Protein AF-A0A5C8ETB4-F1 (afdb_monomer_lite)

pLDDT: mean 86.57, std 11.78, range [39.56, 97.94]

Secondary structure (DSSP, 8-state):
----HHHHHHHHHHTT-HHHHHHHHHHTHHHHHH-HHHHHHHHHHHHHTT-HHHHHHHHHHHHHH-TT-HHHHHHHHHHHHHTT-HHHHHHHHHHHHHH-TT-HHHHHHHHHHHHS-TT--GGGS-HHHHHH------HHHHHHHHHHHHHHHHHHHHHHHHHHHHHHHHHHHHHHHHHHHHHHT--TTTT-GGGPPPGGG--SS--HHHHHHHHHHHHHHTTSS-HHHHHH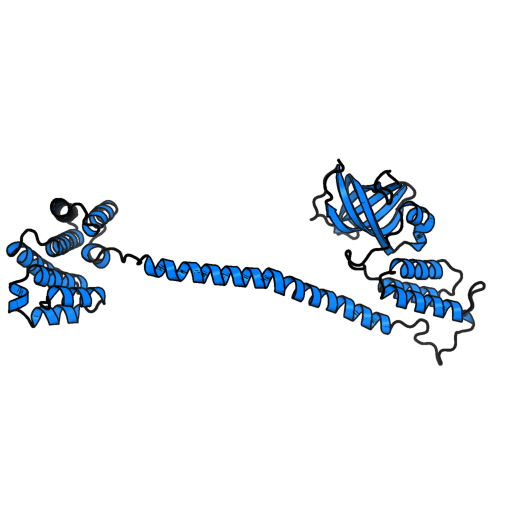HHHHHHHSS--HHHHHHHHHHHHT-PPPPTTT---PPPHHHHHHTHHHHTT-EEEEEEEEEEEEEEEETTEEEEEEEEEEE-TTSSSEEEEEEEEEETTS---TT-EEEEEEEEEEEETTTTEEEEEEEEEEEPPPP-

Organism: Brachyspira pilosicoli (NCBI:txid52584)

Structure (mmCIF, N/CA/C/O backbone):
data_AF-A0A5C8ETB4-F1
#
_entry.id   AF-A0A5C8ETB4-F1
#
loop_
_atom_site.group_PDB
_atom_site.id
_atom_site.type_symbol
_atom_site.label_atom_id
_atom_site.label_alt_id
_atom_site.label_comp_id
_atom_site.label_asym_id
_atom_site.label_entity_id
_atom_site.label_seq_id
_atom_site.pdbx_PDB_ins_code
_atom_site.Cartn_x
_atom_site.Cartn_y
_atom_site.Cartn_z
_atom_site.occupancy
_atom_site.B_iso_or_equiv
_atom_site.auth_seq_id
_atom_site.auth_comp_id
_atom_site.auth_asym_id
_atom_site.auth_atom_id
_atom_site.pdbx_PDB_model_num
ATOM 1 N N . MET A 1 1 ? 41.252 -14.651 -44.957 1.00 39.56 1 MET A N 1
ATOM 2 C CA . MET A 1 1 ? 40.776 -13.254 -44.842 1.00 39.56 1 MET A CA 1
ATOM 3 C C . MET A 1 1 ? 41.992 -12.352 -44.922 1.00 39.56 1 MET A C 1
ATOM 5 O O . MET A 1 1 ? 42.859 -12.496 -44.076 1.00 39.56 1 MET A O 1
ATOM 9 N N . LYS A 1 2 ? 42.127 -11.506 -45.953 1.00 43.16 2 LYS A N 1
ATOM 10 C CA . LYS A 1 2 ? 43.217 -10.517 -45.982 1.00 43.16 2 LYS A CA 1
ATOM 11 C C . LYS A 1 2 ? 43.007 -9.567 -44.803 1.00 43.16 2 LYS A C 1
ATOM 13 O O . LYS A 1 2 ? 41.951 -8.942 -44.731 1.00 43.16 2 LYS A O 1
ATOM 18 N N . ASP A 1 3 ? 43.975 -9.497 -43.894 1.00 55.47 3 ASP A N 1
ATOM 19 C CA . ASP A 1 3 ? 44.038 -8.478 -42.849 1.00 55.47 3 ASP A CA 1
ATOM 20 C C . ASP A 1 3 ? 44.009 -7.098 -43.512 1.00 55.47 3 ASP A C 1
ATOM 22 O O . ASP A 1 3 ? 45.020 -6.597 -44.004 1.00 55.47 3 ASP A O 1
ATOM 26 N N . ASN A 1 4 ? 42.820 -6.499 -43.602 1.00 82.38 4 ASN A N 1
ATOM 27 C CA . ASN A 1 4 ? 42.687 -5.162 -44.146 1.00 82.38 4 ASN A CA 1
ATOM 28 C C . ASN A 1 4 ? 43.100 -4.170 -43.054 1.00 82.38 4 ASN A C 1
ATOM 30 O O . ASN A 1 4 ? 42.401 -3.990 -42.052 1.00 82.38 4 ASN A O 1
ATOM 34 N N . ILE A 1 5 ? 44.239 -3.515 -43.266 1.00 92.31 5 ILE A N 1
ATOM 35 C CA . ILE A 1 5 ? 44.785 -2.505 -42.364 1.00 92.31 5 ILE A CA 1
ATOM 36 C C . ILE A 1 5 ? 43.776 -1.394 -42.031 1.00 92.31 5 ILE A C 1
ATOM 38 O O . ILE A 1 5 ? 43.757 -0.912 -40.896 1.00 92.31 5 ILE A O 1
ATOM 42 N N . ALA A 1 6 ? 42.876 -1.053 -42.961 1.00 92.12 6 ALA A N 1
ATOM 43 C CA . ALA A 1 6 ? 41.795 -0.102 -42.727 1.00 92.12 6 ALA A CA 1
ATOM 44 C C . ALA A 1 6 ? 40.821 -0.592 -41.640 1.00 92.12 6 ALA A C 1
ATOM 46 O O . ALA A 1 6 ? 40.456 0.171 -40.748 1.00 92.12 6 ALA A O 1
ATOM 47 N N . SER A 1 7 ? 40.451 -1.876 -41.645 1.00 92.19 7 SER A N 1
ATOM 48 C CA . SER A 1 7 ? 39.555 -2.467 -40.636 1.00 92.19 7 SER A CA 1
ATOM 49 C C . SER A 1 7 ? 40.192 -2.467 -39.241 1.00 92.19 7 SER A C 1
ATOM 51 O O . SER A 1 7 ? 39.571 -2.065 -38.250 1.00 92.19 7 SER A O 1
ATOM 53 N N . ASN A 1 8 ? 41.477 -2.826 -39.163 1.00 93.56 8 ASN A N 1
ATOM 54 C CA . ASN A 1 8 ? 42.232 -2.813 -37.909 1.00 93.56 8 ASN A CA 1
ATOM 55 C C . ASN A 1 8 ? 42.374 -1.390 -37.347 1.00 93.56 8 ASN A C 1
ATOM 57 O O . ASN A 1 8 ? 42.134 -1.160 -36.156 1.00 93.56 8 ASN A O 1
ATOM 61 N N . ALA A 1 9 ? 42.671 -0.413 -38.207 1.00 95.19 9 ALA A N 1
ATOM 62 C CA . ALA A 1 9 ? 42.698 0.994 -37.826 1.00 95.19 9 ALA A CA 1
ATOM 63 C C . ALA A 1 9 ? 41.316 1.501 -37.380 1.00 95.19 9 ALA A C 1
ATOM 65 O O . ALA A 1 9 ? 41.212 2.154 -36.338 1.00 95.19 9 ALA A O 1
ATOM 66 N N . TYR A 1 10 ? 40.241 1.143 -38.089 1.00 94.25 10 TYR A N 1
ATOM 67 C CA . TYR A 1 10 ? 38.871 1.503 -37.719 1.00 94.25 10 TYR A CA 1
ATOM 68 C C . TYR A 1 10 ? 38.494 0.971 -36.327 1.00 94.25 10 TYR A C 1
ATOM 70 O O . TYR A 1 10 ? 37.953 1.706 -35.498 1.00 94.25 10 TYR A O 1
ATOM 78 N N . SER A 1 11 ? 38.851 -0.279 -36.013 1.00 93.19 11 SER A N 1
ATOM 79 C CA . SER A 1 11 ? 38.650 -0.876 -34.685 1.00 93.19 11 SER A CA 1
ATOM 80 C C . SER A 1 11 ? 39.393 -0.110 -33.580 1.00 93.19 11 SER A C 1
ATOM 82 O O . SER A 1 11 ? 38.825 0.176 -32.518 1.00 93.19 11 SER A O 1
ATOM 84 N N . LEU A 1 12 ? 40.643 0.298 -33.831 1.00 95.81 12 LEU A N 1
ATOM 85 C CA . LEU A 1 12 ? 41.418 1.129 -32.903 1.00 95.81 12 LEU A CA 1
ATOM 86 C C . LEU A 1 12 ? 40.775 2.509 -32.696 1.00 95.81 12 LEU A C 1
ATOM 88 O O . LEU A 1 12 ? 40.647 2.950 -31.550 1.00 95.81 12 LEU A O 1
ATOM 92 N N . ILE A 1 13 ? 40.300 3.152 -33.765 1.00 95.94 13 ILE A N 1
ATOM 93 C CA . ILE A 1 13 ? 39.588 4.438 -33.715 1.00 95.94 13 ILE A CA 1
ATOM 94 C C . ILE A 1 13 ? 38.299 4.312 -32.891 1.00 95.94 13 ILE A C 1
ATOM 96 O O . ILE A 1 13 ? 38.062 5.105 -31.979 1.00 95.94 13 ILE A O 1
ATOM 100 N N . ARG A 1 14 ? 37.499 3.260 -33.112 1.00 92.12 14 ARG A N 1
ATOM 101 C CA . ARG A 1 14 ? 36.274 2.977 -32.337 1.00 92.12 14 ARG A CA 1
ATOM 102 C C . ARG A 1 14 ? 36.547 2.770 -30.843 1.00 92.12 14 ARG A C 1
ATOM 104 O O . ARG A 1 14 ? 35.692 3.090 -30.016 1.00 92.12 14 ARG A O 1
ATOM 111 N N . ARG A 1 15 ? 37.739 2.277 -30.493 1.00 93.56 15 ARG A N 1
ATOM 112 C CA . ARG A 1 15 ? 38.235 2.107 -29.113 1.00 93.56 15 ARG A CA 1
ATOM 113 C C . ARG A 1 15 ? 38.937 3.354 -28.555 1.00 93.56 15 ARG A C 1
ATOM 115 O O . ARG A 1 15 ? 39.537 3.269 -27.488 1.00 93.56 15 ARG A O 1
ATOM 122 N N . LYS A 1 16 ? 38.870 4.495 -29.253 1.00 94.81 16 LYS A N 1
ATOM 123 C CA . LYS A 1 16 ? 39.535 5.766 -28.912 1.00 94.81 16 LYS A CA 1
ATOM 124 C C . LYS A 1 16 ? 41.073 5.705 -28.888 1.00 94.81 16 LYS A C 1
ATOM 126 O O . LYS A 1 16 ? 41.721 6.561 -28.295 1.00 94.81 16 LYS A O 1
ATOM 131 N N . LYS A 1 17 ? 41.686 4.707 -29.533 1.00 96.88 17 LYS A N 1
ATOM 132 C CA . LYS A 1 17 ? 43.147 4.526 -29.608 1.00 96.88 17 LYS A CA 1
ATOM 133 C C . LYS A 1 17 ? 43.713 5.196 -30.871 1.00 96.88 17 LYS A C 1
ATOM 135 O O . LYS A 1 17 ? 44.330 4.531 -31.698 1.00 96.88 17 LYS A O 1
ATOM 140 N N . TYR A 1 18 ? 43.492 6.504 -31.032 1.00 97.00 18 TYR A N 1
ATOM 141 C CA . TYR A 1 18 ? 43.765 7.231 -32.286 1.00 97.00 18 TYR A CA 1
ATOM 142 C C . TYR A 1 18 ? 45.248 7.261 -32.673 1.00 97.00 18 TYR A C 1
ATOM 144 O O . TYR A 1 18 ? 45.578 6.981 -33.821 1.00 97.00 18 TYR A O 1
ATOM 152 N N . LYS A 1 19 ? 46.148 7.516 -31.711 1.00 97.56 19 LYS A N 1
ATOM 153 C CA . LYS A 1 19 ? 47.602 7.510 -31.953 1.00 97.56 19 LYS A CA 1
ATOM 154 C C . LYS A 1 19 ? 48.079 6.143 -32.453 1.00 97.56 19 LYS A C 1
ATOM 156 O O . LYS A 1 19 ? 48.701 6.063 -33.498 1.00 97.56 19 LYS A O 1
ATOM 161 N N . LYS A 1 20 ? 47.643 5.061 -31.797 1.00 97.12 20 LYS A N 1
ATOM 162 C CA . LYS A 1 20 ? 47.947 3.686 -32.230 1.00 97.12 20 LYS A CA 1
ATOM 163 C C . LYS A 1 20 ? 47.397 3.373 -33.626 1.00 97.12 20 LYS A C 1
ATOM 165 O O . LYS A 1 20 ? 48.046 2.654 -34.372 1.00 97.12 20 LYS A O 1
ATOM 170 N N . ALA A 1 21 ? 46.220 3.897 -33.981 1.00 96.88 21 ALA A N 1
ATOM 171 C CA . ALA A 1 21 ? 45.670 3.747 -35.329 1.00 96.88 21 ALA A CA 1
ATOM 172 C C . ALA A 1 21 ? 46.522 4.485 -36.378 1.00 96.88 21 ALA A C 1
ATOM 174 O O . ALA A 1 21 ? 46.821 3.912 -37.422 1.00 96.88 21 ALA A O 1
ATOM 175 N N . LYS A 1 22 ? 46.954 5.720 -36.081 1.00 97.44 22 LYS A N 1
ATOM 176 C CA . LYS A 1 22 ? 47.866 6.506 -36.930 1.00 97.44 22 LYS A CA 1
ATOM 177 C C . LYS A 1 22 ? 49.208 5.792 -37.109 1.00 97.44 22 LYS A C 1
ATOM 179 O O . LYS A 1 22 ? 49.640 5.609 -38.242 1.00 97.44 22 LYS A O 1
ATOM 184 N N . ASP A 1 23 ? 49.812 5.323 -36.019 1.00 97.00 23 ASP A N 1
ATOM 185 C CA . ASP A 1 23 ? 51.096 4.613 -36.041 1.00 97.00 23 ASP A CA 1
ATOM 186 C C . ASP A 1 23 ? 51.007 3.309 -36.852 1.00 97.00 23 ASP A C 1
ATOM 188 O O . ASP A 1 23 ? 51.883 3.036 -37.670 1.00 97.00 23 ASP A O 1
ATOM 192 N N . LEU A 1 24 ? 49.918 2.541 -36.692 1.00 95.81 24 LEU A N 1
ATOM 193 C CA . LEU A 1 24 ? 49.655 1.323 -37.470 1.00 95.81 24 LEU A CA 1
ATOM 194 C C . LEU A 1 24 ? 49.579 1.604 -38.978 1.00 95.81 24 LEU A C 1
ATOM 196 O O . LEU A 1 24 ? 50.122 0.844 -39.776 1.00 95.81 24 LEU A O 1
ATOM 200 N N . LEU A 1 25 ? 48.887 2.675 -39.374 1.00 95.69 25 LEU A N 1
ATOM 201 C CA . LEU A 1 25 ? 48.723 3.039 -40.783 1.00 95.69 25 LEU A CA 1
ATOM 202 C C . LEU A 1 25 ? 50.038 3.547 -41.388 1.00 95.69 25 LEU A C 1
ATOM 204 O O . LEU A 1 25 ? 50.391 3.171 -42.504 1.00 95.69 25 LEU A O 1
ATOM 208 N N . LEU A 1 26 ? 50.790 4.366 -40.646 1.00 95.06 26 LEU A N 1
ATOM 209 C CA . LEU A 1 26 ? 52.053 4.943 -41.114 1.00 95.06 26 LEU A CA 1
ATOM 210 C C . LEU A 1 26 ? 53.207 3.934 -41.162 1.00 95.06 26 LEU A C 1
ATOM 212 O O . LEU A 1 26 ? 54.097 4.099 -41.998 1.00 95.06 26 LEU A O 1
ATOM 216 N N . SER A 1 27 ? 53.198 2.891 -40.324 1.00 93.75 27 SER A N 1
ATOM 217 C CA . SER A 1 27 ? 54.194 1.810 -40.378 1.00 93.75 27 SER A CA 1
ATOM 218 C C . SER A 1 27 ? 54.034 0.904 -41.604 1.00 93.75 27 SER A C 1
ATOM 220 O O . SER A 1 27 ? 54.983 0.236 -42.003 1.00 93.75 27 SER A O 1
ATOM 222 N N . ASN A 1 28 ? 52.875 0.942 -42.266 1.00 91.38 28 ASN A N 1
ATOM 223 C CA . ASN A 1 28 ? 52.544 0.119 -43.430 1.00 91.38 28 ASN A CA 1
ATOM 224 C C . ASN A 1 28 ? 52.274 0.979 -44.680 1.00 91.38 28 ASN A C 1
ATOM 226 O O . ASN A 1 28 ? 51.221 0.879 -45.314 1.00 91.38 28 ASN A O 1
ATOM 230 N N . ARG A 1 29 ? 53.228 1.846 -45.053 1.00 89.62 29 ARG A N 1
ATOM 231 C CA . ARG A 1 29 ? 53.053 2.849 -46.129 1.00 89.62 29 ARG A CA 1
ATOM 232 C C . ARG A 1 29 ? 52.626 2.271 -47.482 1.00 89.62 29 ARG A C 1
ATOM 234 O O . ARG A 1 29 ? 51.868 2.914 -48.203 1.00 89.62 29 ARG A O 1
ATOM 241 N N . THR A 1 30 ? 53.116 1.087 -47.842 1.00 88.06 30 THR A N 1
ATOM 242 C CA . THR A 1 30 ? 52.788 0.427 -49.116 1.00 88.06 30 THR A CA 1
ATOM 243 C C . THR A 1 30 ? 51.319 0.018 -49.178 1.00 88.06 30 THR A C 1
ATOM 245 O O . THR A 1 30 ? 50.658 0.287 -50.177 1.00 88.06 30 THR A O 1
ATOM 248 N N . ALA A 1 31 ? 50.796 -0.576 -48.101 1.00 86.75 31 ALA A N 1
ATOM 249 C CA . ALA A 1 31 ? 49.387 -0.942 -47.979 1.00 86.75 31 ALA A CA 1
ATOM 250 C C . ALA A 1 31 ? 48.494 0.300 -47.853 1.00 86.75 31 ALA A C 1
ATOM 252 O O . ALA A 1 31 ? 47.466 0.380 -48.516 1.00 86.75 31 ALA A O 1
ATOM 253 N N . LEU A 1 32 ? 48.927 1.296 -47.070 1.00 89.94 32 LEU A N 1
ATOM 254 C CA . LEU A 1 32 ? 48.230 2.572 -46.910 1.00 89.94 32 LEU A CA 1
ATOM 255 C C . LEU A 1 32 ? 48.010 3.278 -48.254 1.00 89.94 32 LEU A C 1
ATOM 257 O O . LEU A 1 32 ? 46.899 3.693 -48.550 1.00 89.94 32 LEU A O 1
ATOM 261 N N . ASN A 1 33 ? 49.053 3.413 -49.076 1.00 89.12 33 ASN A N 1
ATOM 262 C CA . ASN A 1 33 ? 48.969 4.166 -50.331 1.00 89.12 33 ASN A CA 1
ATOM 263 C C . ASN A 1 33 ? 48.164 3.462 -51.434 1.00 89.12 33 ASN A C 1
ATOM 265 O O . ASN A 1 33 ? 47.855 4.105 -52.427 1.00 89.12 33 ASN A O 1
ATOM 269 N N . ARG A 1 34 ? 47.856 2.168 -51.284 1.00 88.25 34 ARG A N 1
ATOM 270 C CA . ARG A 1 34 ? 47.075 1.383 -52.255 1.00 88.25 34 ARG A CA 1
ATOM 271 C C . ARG A 1 34 ? 45.608 1.212 -51.859 1.00 88.25 34 ARG A C 1
ATOM 273 O O . ARG A 1 34 ? 44.845 0.659 -52.642 1.00 88.25 34 ARG A O 1
ATOM 280 N N . ASP A 1 35 ? 45.225 1.638 -50.655 1.00 92.88 35 ASP A N 1
ATOM 281 C CA . ASP A 1 35 ? 43.866 1.491 -50.137 1.00 92.88 35 ASP A CA 1
ATOM 282 C C . ASP A 1 35 ? 43.271 2.864 -49.755 1.00 92.88 35 ASP A C 1
ATOM 284 O O . ASP A 1 35 ? 43.623 3.436 -48.713 1.00 92.88 35 ASP A O 1
ATOM 288 N N . PRO A 1 36 ? 42.324 3.388 -50.554 1.00 95.00 36 PRO A N 1
ATOM 289 C CA . PRO A 1 36 ? 41.605 4.624 -50.252 1.00 95.00 36 PRO A CA 1
ATOM 290 C C . PRO A 1 36 ? 40.906 4.610 -48.887 1.00 95.00 36 PRO A C 1
ATOM 292 O O . PRO A 1 36 ? 40.819 5.648 -48.228 1.00 95.00 36 PRO A O 1
ATOM 295 N N . ASN A 1 37 ? 40.436 3.448 -48.413 1.00 95.00 37 ASN A N 1
ATOM 296 C CA . ASN A 1 37 ? 39.830 3.332 -47.088 1.00 95.00 37 ASN A CA 1
ATOM 297 C C . ASN A 1 37 ? 40.879 3.415 -45.978 1.00 95.00 37 ASN A C 1
ATOM 299 O O . ASN A 1 37 ? 40.611 4.027 -44.946 1.00 95.00 37 ASN A O 1
ATOM 303 N N . ALA A 1 38 ? 42.081 2.869 -46.175 1.00 95.81 38 ALA A N 1
ATOM 304 C CA . ALA A 1 38 ? 43.177 3.029 -45.220 1.00 95.81 38 ALA A CA 1
ATOM 305 C C . ALA A 1 38 ? 43.598 4.503 -45.098 1.00 95.81 38 ALA A C 1
ATOM 307 O O . ALA A 1 38 ? 43.787 5.001 -43.984 1.00 95.81 38 ALA A O 1
ATOM 308 N N . LEU A 1 39 ? 43.659 5.229 -46.222 1.00 97.31 39 LEU A N 1
ATOM 309 C CA . LEU A 1 39 ? 43.866 6.681 -46.227 1.00 97.31 39 LEU A CA 1
ATOM 310 C C . LEU A 1 39 ? 42.721 7.407 -45.501 1.00 97.31 39 LEU A C 1
ATOM 312 O O . LEU A 1 39 ? 42.977 8.256 -44.649 1.00 97.31 39 LEU A O 1
ATOM 316 N N . ALA A 1 40 ? 41.462 7.033 -45.736 1.00 97.19 40 ALA A N 1
ATOM 317 C CA . ALA A 1 40 ? 40.329 7.611 -45.011 1.00 97.19 40 ALA A CA 1
ATOM 318 C C . ALA A 1 40 ? 40.400 7.360 -43.489 1.00 97.19 40 ALA A C 1
ATOM 320 O O . ALA A 1 40 ? 40.117 8.261 -42.699 1.00 97.19 40 ALA A O 1
ATOM 321 N N . MET A 1 41 ? 40.848 6.177 -43.052 1.00 97.38 41 MET A N 1
ATOM 322 C CA . MET A 1 41 ? 41.070 5.890 -41.629 1.00 97.38 41 MET A CA 1
ATOM 323 C C . MET A 1 41 ? 42.204 6.727 -41.031 1.00 97.38 41 MET A C 1
ATOM 325 O O . MET A 1 41 ? 42.112 7.143 -39.874 1.00 97.38 41 MET A O 1
ATOM 329 N N . LEU A 1 42 ? 43.248 7.029 -41.809 1.00 97.88 42 LEU A N 1
ATOM 330 C CA . LEU A 1 42 ? 44.299 7.955 -41.385 1.00 97.88 42 LEU A CA 1
ATOM 331 C C . LEU A 1 42 ? 43.737 9.376 -41.228 1.00 97.88 42 LEU A C 1
ATOM 333 O O . LEU A 1 42 ? 44.025 10.035 -40.228 1.00 97.88 42 LEU A O 1
ATOM 337 N N . ALA A 1 43 ? 42.872 9.817 -42.148 1.00 97.94 43 ALA A N 1
ATOM 338 C CA . ALA A 1 43 ? 42.166 11.090 -42.021 1.00 97.94 43 ALA A CA 1
ATOM 339 C C . ALA A 1 43 ? 41.275 11.127 -40.766 1.00 97.94 43 ALA A C 1
ATOM 341 O O . ALA A 1 43 ? 41.315 12.103 -40.020 1.00 97.94 43 ALA A O 1
ATOM 342 N N . PHE A 1 44 ? 40.542 10.050 -40.457 1.00 97.94 44 PHE A N 1
ATOM 343 C CA . PHE A 1 44 ? 39.760 9.946 -39.217 1.00 97.94 44 PHE A CA 1
ATOM 344 C C . PHE A 1 44 ? 40.645 10.042 -37.969 1.00 97.94 44 PHE A C 1
ATOM 346 O O . PHE A 1 44 ? 40.313 10.773 -37.035 1.00 97.94 44 PHE A O 1
ATOM 353 N N . ALA A 1 45 ? 41.777 9.332 -37.936 1.00 97.81 45 ALA A N 1
ATOM 354 C CA . ALA A 1 45 ? 42.714 9.405 -36.818 1.00 97.81 45 ALA A CA 1
ATOM 355 C C . ALA A 1 45 ? 43.260 10.831 -36.631 1.00 97.81 45 ALA A C 1
ATOM 357 O O . ALA A 1 45 ? 43.284 11.321 -35.503 1.00 97.81 45 ALA A O 1
ATOM 358 N N . ASN A 1 46 ? 43.624 11.514 -37.721 1.00 97.94 46 ASN A N 1
ATOM 359 C CA . ASN A 1 46 ? 44.074 12.907 -37.698 1.00 97.94 46 ASN A CA 1
ATOM 360 C C . ASN A 1 46 ? 42.970 13.865 -37.213 1.00 97.94 46 ASN A C 1
ATOM 362 O O . ASN A 1 46 ? 43.240 14.690 -36.345 1.00 97.94 46 ASN A O 1
ATOM 366 N N . ILE A 1 47 ? 41.718 13.692 -37.657 1.00 97.19 47 ILE A N 1
ATOM 367 C CA . ILE A 1 47 ? 40.552 14.447 -37.155 1.00 97.19 47 ILE A CA 1
ATOM 368 C C . ILE A 1 47 ? 40.416 14.308 -35.632 1.00 97.19 47 ILE A C 1
ATOM 370 O O . ILE A 1 47 ? 40.276 15.307 -34.928 1.00 97.19 47 ILE A O 1
ATOM 374 N N . PHE A 1 48 ? 40.484 13.086 -35.094 1.00 96.19 48 PHE A N 1
ATOM 375 C CA . PHE A 1 48 ? 40.386 12.868 -33.645 1.00 96.19 48 PHE A CA 1
ATOM 376 C C . PHE A 1 48 ? 41.601 13.381 -32.863 1.00 96.19 48 PHE A C 1
ATOM 378 O O . PHE A 1 48 ? 41.472 13.701 -31.682 1.00 96.19 48 PHE A O 1
ATOM 385 N N . LEU A 1 49 ? 42.763 13.466 -33.512 1.00 96.38 49 LEU A N 1
ATOM 386 C CA . LEU A 1 49 ? 43.978 14.085 -32.980 1.00 96.38 49 LEU A CA 1
ATOM 387 C C . LEU A 1 49 ? 44.021 15.608 -33.199 1.00 96.38 49 LEU A C 1
ATOM 389 O O . LEU A 1 49 ? 44.989 16.235 -32.782 1.00 96.38 49 LEU A O 1
ATOM 393 N N . LYS A 1 50 ? 42.973 16.197 -33.797 1.00 94.88 50 LYS A N 1
ATOM 394 C CA . LYS A 1 50 ? 42.849 17.626 -34.136 1.00 94.88 50 LYS A CA 1
ATOM 395 C C . LYS A 1 50 ? 43.887 18.143 -35.143 1.00 94.88 50 LYS A C 1
ATOM 397 O O . LYS A 1 50 ? 44.118 19.343 -35.239 1.00 94.88 50 LYS A O 1
ATOM 402 N N . ASP A 1 51 ? 44.477 17.247 -35.925 1.00 96.06 51 ASP A N 1
ATOM 403 C CA . ASP A 1 51 ? 45.401 17.562 -37.015 1.00 96.06 51 ASP A CA 1
ATOM 404 C C . ASP A 1 51 ? 44.611 17.709 -38.328 1.00 96.06 51 ASP A C 1
ATOM 406 O O . ASP A 1 51 ? 44.591 16.821 -39.184 1.0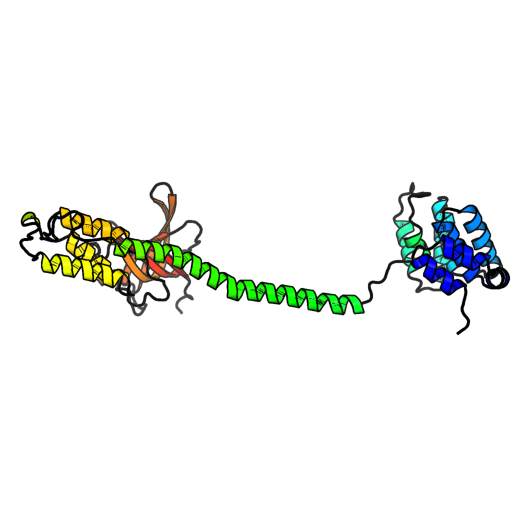0 96.06 51 ASP A O 1
ATOM 410 N N . PHE A 1 52 ? 43.847 18.802 -38.443 1.00 94.75 52 PHE A N 1
ATOM 411 C CA . PHE A 1 52 ? 42.909 19.001 -39.557 1.00 94.75 52 PHE A CA 1
ATOM 412 C C . PHE A 1 52 ? 43.604 19.231 -40.898 1.00 94.75 52 PHE A C 1
ATOM 414 O O . PHE A 1 52 ? 43.080 18.798 -41.921 1.00 94.75 52 PHE A O 1
ATOM 421 N N . TYR A 1 53 ? 44.797 19.830 -40.887 1.00 95.56 53 TYR A N 1
ATOM 422 C CA . TYR A 1 53 ? 45.609 20.012 -42.088 1.00 95.56 53 TYR A CA 1
ATOM 423 C C . TYR A 1 53 ? 46.014 18.653 -42.675 1.00 95.56 53 TYR A C 1
ATOM 425 O O . TYR A 1 53 ? 45.692 18.348 -43.825 1.00 95.56 53 TYR A O 1
ATOM 433 N N . ALA A 1 54 ? 46.608 17.771 -41.859 1.00 96.75 54 ALA A N 1
ATOM 434 C CA . ALA A 1 54 ? 46.966 16.435 -42.324 1.00 96.75 54 ALA A CA 1
ATOM 435 C C . ALA A 1 54 ? 45.728 15.590 -42.666 1.00 96.75 54 ALA A C 1
ATOM 437 O O . ALA A 1 54 ? 45.775 14.746 -43.560 1.00 96.75 54 ALA A O 1
ATOM 438 N N . ALA A 1 55 ? 44.605 15.779 -41.966 1.00 97.56 55 ALA A N 1
ATOM 439 C CA . ALA A 1 55 ? 43.356 15.107 -42.315 1.00 97.56 55 ALA A CA 1
ATOM 440 C C . ALA A 1 55 ? 42.824 15.535 -43.693 1.00 97.56 55 ALA A C 1
ATOM 442 O O . ALA A 1 55 ? 42.333 14.696 -44.453 1.00 97.56 55 ALA A O 1
ATOM 443 N N . GLU A 1 56 ? 42.931 16.818 -44.033 1.00 97.12 56 GLU A N 1
ATOM 444 C CA . GLU A 1 56 ? 42.502 17.348 -45.323 1.00 97.12 56 GLU A CA 1
ATOM 445 C C . GLU A 1 56 ? 43.379 16.830 -46.465 1.00 97.12 56 GLU A C 1
ATOM 447 O O . GLU A 1 56 ? 42.854 16.315 -47.453 1.00 97.12 56 GLU A O 1
ATOM 452 N N . GLU A 1 57 ? 44.704 16.871 -46.320 1.00 97.38 57 GLU A N 1
ATOM 453 C CA . GLU A 1 57 ? 45.616 16.342 -47.341 1.00 97.38 57 GLU A CA 1
ATOM 454 C C . GLU A 1 57 ? 45.377 14.852 -47.608 1.00 97.38 57 GLU A C 1
ATOM 456 O O . GLU A 1 57 ? 45.277 14.416 -48.760 1.00 97.38 57 GLU A O 1
ATOM 461 N N . VAL A 1 58 ? 45.242 14.062 -46.540 1.00 97.19 58 VAL A N 1
ATOM 462 C CA . VAL A 1 58 ? 45.055 12.614 -46.643 1.00 97.19 58 VAL A CA 1
ATOM 463 C C . VAL A 1 58 ? 43.675 12.263 -47.205 1.00 97.19 58 VAL A C 1
ATOM 465 O O . VAL A 1 58 ? 43.578 11.363 -48.038 1.00 97.19 58 VAL A O 1
ATOM 468 N N . SER A 1 59 ? 42.612 12.973 -46.814 1.00 97.00 59 SER A N 1
ATOM 469 C CA . SER A 1 59 ? 41.270 12.749 -47.378 1.00 97.00 59 SER A CA 1
ATOM 470 C C . SER A 1 59 ? 41.189 13.147 -48.854 1.00 97.00 59 SER A C 1
ATOM 472 O O . SER A 1 59 ? 40.621 12.403 -49.652 1.00 97.00 59 SER A O 1
ATOM 474 N N . ARG A 1 60 ? 41.835 14.250 -49.263 1.00 97.19 60 ARG A N 1
ATOM 475 C CA . ARG A 1 60 ? 41.985 14.615 -50.683 1.00 97.19 60 ARG A CA 1
ATOM 476 C C . ARG A 1 60 ? 42.762 13.555 -51.453 1.00 97.19 60 ARG A C 1
ATOM 478 O O . ARG A 1 60 ? 42.382 13.218 -52.569 1.00 97.19 60 ARG A O 1
ATOM 485 N N . LYS A 1 61 ? 43.834 13.010 -50.869 1.00 97.19 61 LYS A N 1
ATOM 486 C CA . LYS A 1 61 ? 44.579 11.901 -51.474 1.00 97.19 61 LYS A CA 1
ATOM 487 C C . LYS A 1 61 ? 43.688 10.672 -51.658 1.00 97.19 61 LYS A C 1
ATOM 489 O O . LYS A 1 61 ? 43.638 10.156 -52.764 1.00 97.19 61 LYS A O 1
ATOM 494 N N . ALA A 1 62 ? 42.943 10.266 -50.631 1.00 96.88 62 ALA A N 1
ATOM 495 C CA . ALA A 1 62 ? 42.011 9.143 -50.719 1.00 96.88 62 ALA A CA 1
ATOM 496 C C . ALA A 1 62 ? 40.985 9.323 -51.852 1.00 96.88 62 ALA A C 1
ATOM 498 O O . ALA A 1 62 ? 40.740 8.384 -52.596 1.00 96.88 62 ALA A O 1
ATOM 499 N N . LEU A 1 63 ? 40.448 10.537 -52.023 1.00 96.69 63 LEU A N 1
ATOM 500 C CA . LEU A 1 63 ? 39.486 10.857 -53.085 1.00 96.69 63 LEU A CA 1
ATOM 501 C C . LEU A 1 63 ? 40.102 10.957 -54.490 1.00 96.69 63 LEU A C 1
ATOM 503 O O . LEU A 1 63 ? 39.367 10.871 -55.470 1.00 96.69 63 LEU A O 1
ATOM 507 N N . ARG A 1 64 ? 41.422 11.164 -54.605 1.00 96.62 64 ARG A N 1
ATOM 508 C CA . ARG A 1 64 ? 42.134 11.065 -55.892 1.00 96.62 64 ARG A CA 1
ATOM 509 C C . ARG A 1 64 ? 42.317 9.614 -56.321 1.00 96.62 64 ARG A C 1
ATOM 511 O O . ARG A 1 64 ? 42.186 9.334 -57.503 1.00 96.62 64 ARG A O 1
ATOM 518 N N . GLU A 1 65 ? 42.608 8.730 -55.368 1.00 94.94 65 GLU A N 1
ATOM 519 C CA . GLU A 1 65 ? 42.726 7.289 -55.627 1.00 94.94 65 GLU A CA 1
ATOM 520 C C . GLU A 1 65 ? 41.356 6.656 -55.910 1.00 94.94 65 GLU A C 1
ATOM 522 O O . GLU A 1 65 ? 41.218 5.846 -56.820 1.00 94.94 65 GLU A O 1
ATOM 527 N N . ASP A 1 66 ? 40.330 7.048 -55.151 1.00 95.56 66 ASP A N 1
ATOM 528 C CA . ASP A 1 66 ? 38.950 6.627 -55.376 1.00 95.56 66 ASP A CA 1
ATOM 529 C C . ASP A 1 66 ? 37.973 7.759 -55.055 1.00 95.56 66 ASP A C 1
ATOM 531 O O . ASP A 1 66 ? 37.683 8.078 -53.895 1.00 95.56 66 ASP A O 1
ATOM 535 N N . SER A 1 67 ? 37.414 8.337 -56.118 1.00 94.75 67 SER A N 1
ATOM 536 C CA . SER A 1 67 ? 36.465 9.443 -56.020 1.00 94.75 67 SER A CA 1
ATOM 537 C C . SER A 1 67 ? 35.125 9.060 -55.386 1.00 94.75 67 SER A C 1
ATOM 539 O O . SER A 1 67 ? 34.358 9.967 -55.068 1.00 94.75 67 SER A O 1
ATOM 541 N N . PHE A 1 68 ? 34.851 7.764 -55.188 1.00 95.44 68 PHE A N 1
ATOM 542 C CA . PHE A 1 68 ? 33.636 7.213 -54.583 1.00 95.44 68 PHE A CA 1
ATOM 543 C C . PHE A 1 68 ? 33.859 6.684 -53.155 1.00 95.44 68 PHE A C 1
ATOM 545 O O . PHE A 1 68 ? 32.939 6.137 -52.544 1.00 95.44 68 PHE A O 1
ATOM 552 N N . CYS A 1 69 ? 35.050 6.880 -52.577 1.00 95.56 69 CYS A N 1
ATOM 553 C CA . CYS A 1 69 ? 35.358 6.431 -51.220 1.00 95.56 69 CYS A CA 1
ATOM 554 C C . CYS A 1 69 ? 34.508 7.174 -50.168 1.00 95.56 69 CYS A C 1
ATOM 556 O O . CYS A 1 69 ? 34.830 8.286 -49.734 1.00 95.56 69 CYS A O 1
ATOM 558 N N . VAL A 1 70 ? 33.439 6.519 -49.701 1.00 96.12 70 VAL A N 1
ATOM 559 C CA . VAL A 1 70 ? 32.463 7.068 -48.739 1.00 96.12 70 VAL A CA 1
ATOM 560 C C . VAL A 1 70 ? 33.130 7.576 -47.457 1.00 96.12 70 VAL A C 1
ATOM 562 O O . VAL A 1 70 ? 32.818 8.667 -46.983 1.00 96.12 70 VAL A O 1
ATOM 565 N N . ASN A 1 71 ? 34.089 6.832 -46.897 1.00 96.00 71 ASN A N 1
ATOM 566 C CA . ASN A 1 71 ? 34.780 7.244 -45.669 1.00 96.00 71 ASN A CA 1
ATOM 567 C C . ASN A 1 71 ? 35.619 8.517 -45.871 1.00 96.00 71 ASN A C 1
ATOM 569 O O . ASN A 1 71 ? 35.702 9.353 -44.970 1.00 96.00 71 ASN A O 1
ATOM 573 N N . ALA A 1 72 ? 36.215 8.697 -47.052 1.00 96.94 72 ALA A N 1
ATOM 574 C CA . ALA A 1 72 ? 36.959 9.909 -47.376 1.00 96.94 72 ALA A CA 1
ATOM 575 C C . ALA A 1 72 ? 36.022 11.111 -47.586 1.00 96.94 72 ALA A C 1
ATOM 577 O O . ALA A 1 72 ? 36.330 12.207 -47.116 1.00 96.94 72 ALA A O 1
ATOM 578 N N . MET A 1 73 ? 34.848 10.900 -48.197 1.00 97.94 73 MET A N 1
ATOM 579 C CA . MET A 1 73 ? 33.793 11.919 -48.285 1.00 97.94 73 MET A CA 1
ATOM 580 C C . MET A 1 73 ? 33.274 12.326 -46.901 1.00 97.94 73 MET A C 1
ATOM 582 O O . MET A 1 73 ? 33.118 13.514 -46.637 1.00 97.94 73 MET A O 1
ATOM 586 N N . LEU A 1 74 ? 33.080 11.373 -45.978 1.00 97.25 74 LEU A N 1
ATOM 587 C CA . LEU A 1 74 ? 32.699 11.670 -44.589 1.00 97.25 74 LEU A CA 1
ATOM 588 C C . LEU A 1 74 ? 33.759 12.527 -43.881 1.00 97.25 74 LEU A C 1
ATOM 590 O O . LEU A 1 74 ? 33.409 13.491 -43.198 1.00 97.25 74 LEU A O 1
ATOM 594 N N . ALA A 1 75 ? 35.048 12.213 -44.064 1.00 97.12 75 ALA A N 1
ATOM 595 C CA . ALA A 1 75 ? 36.144 13.021 -43.526 1.00 97.12 75 ALA A CA 1
ATOM 596 C C . ALA A 1 75 ? 36.121 14.445 -44.102 1.00 97.12 75 ALA A C 1
ATOM 598 O O . ALA A 1 75 ? 36.158 15.415 -43.345 1.00 97.12 75 ALA A O 1
ATOM 599 N N . LYS A 1 76 ? 36.004 14.578 -45.428 1.00 97.19 76 LYS A N 1
ATOM 600 C CA . LYS A 1 76 ? 35.961 15.870 -46.125 1.00 97.19 76 LYS A CA 1
ATOM 601 C C . LYS A 1 76 ? 34.739 16.706 -45.732 1.00 97.19 76 LYS A C 1
ATOM 603 O O . LYS A 1 76 ? 34.872 17.910 -45.504 1.00 97.19 76 LYS A O 1
ATOM 608 N N . GLY A 1 77 ? 33.572 16.076 -45.609 1.00 95.50 77 GLY A N 1
ATOM 609 C CA . GLY A 1 77 ? 32.338 16.714 -45.157 1.00 95.50 77 GLY A CA 1
ATOM 610 C C . GLY A 1 77 ? 32.474 17.256 -43.735 1.00 95.50 77 GLY A C 1
ATOM 611 O O . GLY A 1 77 ? 32.143 18.413 -43.479 1.00 95.50 77 GLY A O 1
ATOM 612 N N . TYR A 1 78 ? 33.055 16.471 -42.824 1.00 95.88 78 TYR A N 1
ATOM 613 C CA . TYR A 1 78 ? 33.325 16.928 -41.462 1.00 95.88 78 TYR A CA 1
ATOM 614 C C . TYR A 1 78 ? 34.361 18.063 -41.411 1.00 95.88 78 TYR A C 1
ATOM 616 O O . TYR A 1 78 ? 34.141 19.043 -40.706 1.00 95.88 78 TYR A O 1
ATOM 624 N N . ILE A 1 79 ? 35.464 17.978 -42.164 1.00 95.50 79 ILE A N 1
ATOM 625 C CA . ILE A 1 79 ? 36.483 19.045 -42.223 1.00 95.50 79 ILE A CA 1
ATOM 626 C C . ILE A 1 79 ? 35.873 20.346 -42.764 1.00 95.50 79 ILE A C 1
ATOM 628 O O . ILE A 1 79 ? 36.085 21.416 -42.197 1.00 95.50 79 ILE A O 1
ATOM 632 N N . SER A 1 80 ? 35.054 20.256 -43.816 1.00 93.44 80 SER A N 1
ATOM 633 C CA . SER A 1 80 ? 34.330 21.408 -44.369 1.00 93.44 80 SER A CA 1
ATOM 634 C C . SER A 1 80 ? 33.427 22.051 -43.320 1.00 93.44 80 SER A C 1
ATOM 636 O O . SER A 1 80 ? 33.431 23.269 -43.165 1.00 93.44 80 SER A O 1
ATOM 638 N N . LEU A 1 81 ? 32.713 21.229 -42.549 1.00 92.50 81 LEU A N 1
ATOM 639 C CA . LEU A 1 81 ? 31.846 21.685 -41.472 1.00 92.50 81 LEU A CA 1
ATOM 640 C C . LEU A 1 81 ? 32.632 22.328 -40.316 1.00 92.50 81 LEU A C 1
ATOM 642 O O . LEU A 1 81 ? 32.252 23.391 -39.837 1.00 92.50 81 LEU A O 1
ATOM 646 N N . HIS A 1 82 ? 33.751 21.723 -39.908 1.00 92.19 82 HIS A N 1
ATOM 647 C CA . HIS A 1 82 ? 34.663 22.275 -38.904 1.00 92.19 82 HIS A CA 1
ATOM 648 C C . HIS A 1 82 ? 35.161 23.674 -39.302 1.00 92.19 82 HIS A C 1
ATOM 650 O O . HIS A 1 82 ? 35.247 24.565 -38.457 1.00 92.19 82 HIS A O 1
ATOM 656 N N . ASN A 1 83 ? 35.413 23.882 -40.596 1.00 90.25 83 ASN A N 1
ATOM 657 C CA . ASN A 1 83 ? 35.857 25.156 -41.161 1.00 90.25 83 ASN A CA 1
ATOM 658 C C . ASN A 1 83 ? 34.709 26.157 -41.414 1.00 90.25 83 ASN A C 1
ATOM 660 O O . ASN A 1 83 ? 34.953 27.235 -41.945 1.00 90.25 83 ASN A O 1
ATOM 664 N N . GLY A 1 84 ? 33.464 25.830 -41.046 1.00 88.88 84 GLY A N 1
ATOM 665 C CA . GLY A 1 84 ? 32.293 26.695 -41.237 1.00 88.88 84 GLY A CA 1
ATOM 666 C C . GLY A 1 84 ? 31.675 26.637 -42.641 1.00 88.88 84 GLY A C 1
ATOM 667 O O . GLY A 1 84 ? 30.680 27.306 -42.908 1.00 88.88 84 GLY A O 1
ATOM 668 N N . HIS A 1 85 ? 32.200 25.803 -43.541 1.00 91.19 85 HIS A N 1
ATOM 669 C CA . HIS A 1 85 ? 31.690 25.638 -44.902 1.00 91.19 85 HIS A CA 1
ATOM 670 C C . HIS A 1 85 ? 30.532 24.628 -44.946 1.00 91.19 85 HIS A C 1
ATOM 672 O O . HIS A 1 85 ? 30.663 23.507 -45.447 1.00 91.19 85 HIS A O 1
ATOM 678 N N . ARG A 1 86 ? 29.378 25.029 -44.404 1.00 90.25 86 ARG A N 1
ATOM 679 C CA . ARG A 1 86 ? 28.175 24.188 -44.267 1.00 90.25 86 ARG A CA 1
ATOM 680 C C . ARG A 1 86 ? 27.684 23.608 -45.595 1.00 90.25 86 ARG A C 1
ATOM 682 O O . ARG A 1 86 ? 27.371 22.422 -45.669 1.00 90.25 86 ARG A O 1
ATOM 689 N N . GLU A 1 87 ? 27.634 24.429 -46.638 1.00 91.19 87 GLU A N 1
ATOM 690 C CA . GLU A 1 87 ? 27.161 24.024 -47.968 1.00 91.19 87 GLU A CA 1
ATOM 691 C C . GLU A 1 87 ? 28.069 22.963 -48.593 1.00 91.19 87 GLU A C 1
ATOM 693 O O . GLU A 1 87 ? 27.588 21.976 -49.149 1.00 91.19 87 GLU A O 1
ATOM 698 N N . ASN A 1 88 ? 29.385 23.116 -48.424 1.00 93.25 88 ASN A N 1
ATOM 699 C CA . ASN A 1 88 ? 30.364 22.131 -48.875 1.00 93.25 88 ASN A CA 1
ATOM 700 C C . ASN A 1 88 ? 30.196 20.810 -48.116 1.00 93.25 88 ASN A C 1
ATOM 702 O O . ASN A 1 88 ? 30.222 19.749 -48.730 1.00 93.25 88 ASN A O 1
ATOM 706 N N . ALA A 1 89 ? 29.951 20.862 -46.803 1.00 94.31 89 ALA A N 1
ATOM 707 C CA . ALA A 1 89 ? 29.682 19.664 -46.013 1.00 94.31 89 ALA A CA 1
ATOM 708 C C . ALA A 1 89 ? 28.407 18.935 -46.472 1.00 94.31 89 ALA A C 1
ATOM 710 O O . ALA A 1 89 ? 28.432 17.722 -46.670 1.00 94.31 89 ALA A O 1
ATOM 711 N N . LEU A 1 90 ? 27.309 19.672 -46.684 1.00 95.12 90 LEU A N 1
ATOM 712 C CA . LEU A 1 90 ? 26.055 19.110 -47.192 1.00 95.12 90 LEU A CA 1
ATOM 713 C C . LEU A 1 90 ? 26.237 18.474 -48.569 1.00 95.12 90 LEU A C 1
ATOM 715 O O . LEU A 1 90 ? 25.739 17.374 -48.783 1.00 95.12 90 LEU A O 1
ATOM 719 N N . ARG A 1 91 ? 26.989 19.118 -49.469 1.00 96.06 91 ARG A N 1
ATOM 720 C CA . ARG A 1 91 ? 27.300 18.573 -50.796 1.00 96.06 91 ARG A CA 1
ATOM 721 C C . ARG A 1 91 ? 27.970 17.202 -50.706 1.00 96.06 91 ARG A C 1
ATOM 723 O O . ARG A 1 91 ? 27.553 16.283 -51.403 1.00 96.06 91 ARG A O 1
ATOM 730 N N . GLU A 1 92 ? 28.962 17.043 -49.829 1.00 96.00 92 GLU A N 1
ATOM 731 C CA . GLU A 1 92 ? 29.622 15.744 -49.631 1.00 96.00 92 GLU A CA 1
ATOM 732 C C . GLU A 1 92 ? 28.661 14.696 -49.049 1.00 96.00 92 GLU A C 1
ATOM 734 O O . GLU A 1 92 ? 28.665 13.549 -49.488 1.00 96.00 92 GLU A O 1
ATOM 739 N N . TYR A 1 93 ? 27.794 15.069 -48.100 1.00 97.00 93 TYR A N 1
ATOM 740 C CA . TYR A 1 93 ? 26.818 14.128 -47.539 1.00 97.00 93 TYR A CA 1
ATOM 741 C C . TYR A 1 93 ? 25.729 13.722 -48.540 1.00 97.00 93 TYR A C 1
ATOM 743 O O . TYR A 1 93 ? 25.350 12.553 -48.565 1.00 97.00 93 TYR A O 1
ATOM 751 N N . PHE A 1 94 ? 25.256 14.637 -49.392 1.00 97.56 94 PHE A N 1
ATOM 752 C CA . PHE A 1 94 ? 24.328 14.300 -50.475 1.00 97.56 94 PHE A CA 1
ATOM 753 C C . PHE A 1 94 ? 24.975 13.376 -51.505 1.00 97.56 94 PHE A C 1
ATOM 755 O O . PHE A 1 94 ? 24.363 12.381 -51.877 1.00 97.56 94 PHE A O 1
ATOM 762 N N . ARG A 1 95 ? 26.242 13.615 -51.865 1.00 97.38 95 ARG A N 1
ATOM 763 C CA . ARG A 1 95 ? 26.996 12.720 -52.752 1.00 97.38 95 ARG A CA 1
ATOM 764 C C . ARG A 1 95 ? 27.119 11.302 -52.186 1.00 97.38 95 ARG A C 1
ATOM 766 O O . ARG A 1 95 ? 27.023 10.334 -52.930 1.00 97.38 95 ARG A O 1
ATOM 773 N N . ILE A 1 96 ? 27.282 11.153 -50.870 1.00 97.50 96 ILE A N 1
ATOM 774 C CA . ILE A 1 96 ? 27.260 9.824 -50.236 1.00 97.50 96 ILE A CA 1
ATOM 775 C C . ILE A 1 96 ? 25.891 9.155 -50.413 1.00 97.50 96 ILE A C 1
ATOM 777 O O . ILE A 1 96 ? 25.848 7.956 -50.658 1.00 97.50 96 ILE A O 1
ATOM 781 N N . LEU A 1 97 ? 24.787 9.901 -50.312 1.00 97.19 97 LEU A N 1
ATOM 782 C CA . LEU A 1 97 ? 23.440 9.351 -50.507 1.00 97.19 97 LEU A CA 1
ATOM 783 C C . LEU A 1 97 ? 23.117 9.015 -51.965 1.00 97.19 97 LEU A C 1
ATOM 785 O O . LEU A 1 97 ? 22.311 8.121 -52.199 1.00 97.19 97 LEU A O 1
ATOM 789 N N . GLU A 1 98 ? 23.740 9.691 -52.931 1.00 96.81 98 GLU A N 1
ATOM 790 C CA . GLU A 1 98 ? 23.666 9.305 -54.346 1.00 96.81 98 GLU A CA 1
ATOM 791 C C . GLU A 1 98 ? 24.319 7.934 -54.588 1.00 96.81 98 GLU A C 1
ATOM 793 O O . GLU A 1 98 ? 23.821 7.151 -55.392 1.00 96.81 98 GLU A O 1
ATOM 798 N N . LEU A 1 99 ? 25.405 7.623 -53.867 1.00 95.69 99 LEU A N 1
ATOM 799 C CA . LEU A 1 99 ? 26.112 6.338 -53.959 1.00 95.69 99 LEU A CA 1
ATOM 800 C C . LEU A 1 99 ? 25.458 5.235 -53.116 1.00 95.69 99 LEU A C 1
ATOM 802 O O . LEU A 1 99 ? 25.377 4.086 -53.540 1.00 95.69 99 LEU A O 1
ATOM 806 N N . ASP A 1 100 ? 25.014 5.581 -51.910 1.00 94.81 100 ASP A N 1
ATOM 807 C CA . ASP A 1 100 ? 24.372 4.690 -50.948 1.00 94.81 100 ASP A CA 1
ATOM 808 C C . ASP A 1 100 ? 23.146 5.392 -50.335 1.00 94.81 100 ASP A C 1
ATOM 810 O O . ASP A 1 100 ? 23.241 6.040 -49.282 1.00 94.81 100 ASP A O 1
ATOM 814 N N . PRO A 1 101 ? 21.957 5.235 -50.949 1.00 95.62 101 PRO A N 1
ATOM 815 C CA . PRO A 1 101 ? 20.721 5.845 -50.458 1.00 95.62 101 PRO A CA 1
ATOM 816 C C . PRO A 1 101 ? 20.310 5.393 -49.051 1.00 95.62 101 PRO A C 1
ATOM 818 O O . PRO A 1 101 ? 19.442 6.014 -48.429 1.00 95.62 101 PRO A O 1
ATOM 821 N N . GLN A 1 102 ? 20.888 4.307 -48.528 1.00 92.81 102 GLN A N 1
ATOM 822 C CA . GLN A 1 102 ? 20.613 3.787 -47.187 1.00 92.81 102 GLN A CA 1
ATOM 823 C C . GLN A 1 102 ? 21.691 4.158 -46.166 1.00 92.81 102 GLN A C 1
ATOM 825 O O . GLN A 1 102 ? 21.594 3.749 -45.003 1.00 92.81 102 GLN A O 1
ATOM 830 N N . ASN A 1 103 ? 22.657 5.002 -46.539 1.00 93.44 103 ASN A N 1
ATOM 831 C CA . ASN A 1 103 ? 23.727 5.409 -45.645 1.00 93.44 103 ASN A CA 1
ATOM 832 C C . ASN A 1 103 ? 23.200 6.207 -44.442 1.00 93.44 103 ASN A C 1
ATOM 834 O O . ASN A 1 103 ? 22.942 7.413 -44.514 1.00 93.44 103 ASN A O 1
ATOM 838 N N . LYS A 1 104 ? 23.062 5.533 -43.294 1.00 93.00 104 LYS A N 1
ATOM 839 C CA . LYS A 1 104 ? 22.534 6.149 -42.066 1.00 93.00 104 LYS A CA 1
ATOM 840 C C . LYS A 1 104 ? 23.399 7.312 -41.577 1.00 93.00 104 LYS A C 1
ATOM 842 O O . LYS A 1 104 ? 22.859 8.279 -41.055 1.00 93.00 104 LYS A O 1
ATOM 847 N N . ILE A 1 105 ? 24.723 7.236 -41.747 1.00 93.50 105 ILE A N 1
ATOM 848 C CA . ILE A 1 105 ? 25.647 8.281 -41.281 1.00 93.50 105 ILE A CA 1
ATOM 849 C C . ILE A 1 105 ? 25.424 9.568 -42.079 1.00 93.50 105 ILE A C 1
ATOM 851 O O . ILE A 1 105 ? 25.302 10.632 -41.481 1.00 93.50 105 ILE A O 1
ATOM 855 N N . ALA A 1 106 ? 25.307 9.482 -43.406 1.00 94.38 106 ALA A N 1
ATOM 856 C CA . ALA A 1 106 ? 25.044 10.649 -44.244 1.00 94.38 106 ALA A CA 1
ATOM 857 C C . ALA A 1 106 ? 23.662 11.273 -43.975 1.00 94.38 106 ALA A C 1
ATOM 859 O O . ALA A 1 106 ? 23.577 12.494 -43.832 1.00 94.38 106 ALA A O 1
ATOM 860 N N . LYS A 1 107 ? 22.603 10.459 -43.809 1.00 95.00 107 LYS A N 1
ATOM 861 C CA . LYS A 1 107 ? 21.263 10.947 -43.412 1.00 95.00 107 LYS A CA 1
ATOM 862 C C . LYS A 1 107 ? 21.305 11.699 -42.078 1.00 95.00 107 LYS A C 1
ATOM 864 O O . LYS A 1 107 ? 20.885 12.854 -42.015 1.00 95.00 107 LYS A O 1
ATOM 869 N N . ASP A 1 108 ? 21.882 11.075 -41.048 1.00 93.06 108 ASP A N 1
ATOM 870 C CA . ASP A 1 108 ? 22.064 11.680 -39.723 1.00 93.06 108 ASP A CA 1
ATOM 871 C C . ASP A 1 108 ? 22.882 12.980 -39.806 1.00 93.06 108 ASP A C 1
ATOM 873 O O . ASP A 1 108 ? 22.615 13.941 -39.086 1.00 93.06 108 ASP A O 1
ATOM 877 N N . ASN A 1 109 ? 23.908 13.025 -40.660 1.00 93.94 109 ASN A N 1
ATOM 878 C CA . ASN A 1 109 ? 24.764 14.197 -40.803 1.00 93.94 109 ASN A CA 1
ATOM 879 C C . ASN A 1 109 ? 24.042 15.368 -41.464 1.00 93.94 109 ASN A C 1
ATOM 881 O O . ASN A 1 109 ? 24.201 16.492 -40.997 1.00 93.94 109 ASN A O 1
ATOM 885 N N . ILE A 1 110 ? 23.230 15.128 -42.497 1.00 93.88 110 ILE A N 1
ATOM 886 C CA . ILE A 1 110 ? 22.398 16.170 -43.117 1.00 93.88 110 ILE A CA 1
ATOM 887 C C . ILE A 1 110 ? 21.424 16.746 -42.090 1.00 93.88 110 ILE A C 1
ATOM 889 O O . ILE A 1 110 ? 21.301 17.966 -41.977 1.00 93.88 110 ILE A O 1
ATOM 893 N N . GLU A 1 111 ? 20.771 15.883 -41.309 1.00 92.06 111 GLU A N 1
ATOM 894 C CA . GLU A 1 111 ? 19.862 16.306 -40.246 1.00 92.06 111 GLU A CA 1
ATOM 895 C C . GLU A 1 111 ? 20.593 17.151 -39.196 1.00 92.06 111 GLU A C 1
ATOM 897 O O . GLU A 1 111 ? 20.176 18.269 -38.896 1.00 92.06 111 GLU A O 1
ATOM 902 N N . ARG A 1 112 ? 21.742 16.686 -38.693 1.00 90.75 112 ARG A N 1
ATOM 903 C CA . ARG A 1 112 ? 22.540 17.463 -37.734 1.00 90.75 112 ARG A CA 1
ATOM 904 C C . ARG A 1 112 ? 22.976 18.797 -38.304 1.00 90.75 112 ARG A C 1
ATOM 906 O O . ARG A 1 112 ? 22.847 19.806 -37.623 1.00 90.75 112 ARG A O 1
ATOM 913 N N . VAL A 1 113 ? 23.446 18.821 -39.551 1.00 90.50 113 VAL A N 1
ATOM 914 C CA . VAL A 1 113 ? 23.840 20.066 -40.204 1.00 90.50 113 VAL A CA 1
ATOM 915 C C . VAL A 1 113 ? 22.653 21.009 -40.357 1.00 90.50 113 VAL A C 1
ATOM 917 O O . VAL A 1 113 ? 22.845 22.213 -40.223 1.00 90.50 113 VAL A O 1
ATOM 920 N N . ARG A 1 114 ? 21.429 20.512 -40.580 1.00 85.81 114 ARG A N 1
ATOM 921 C CA . ARG A 1 114 ? 20.205 21.330 -40.613 1.00 85.81 114 ARG A CA 1
ATOM 922 C C . ARG A 1 114 ? 19.953 22.054 -39.285 1.00 85.81 114 ARG A C 1
ATOM 924 O O . ARG A 1 114 ? 19.602 23.228 -39.317 1.00 85.81 114 ARG A O 1
ATOM 931 N N . PHE A 1 115 ? 20.179 21.373 -38.162 1.00 84.94 115 PHE A N 1
ATOM 932 C CA . PHE A 1 115 ? 19.941 21.890 -36.810 1.00 84.94 115 PHE A CA 1
ATOM 933 C C . PHE A 1 115 ? 21.138 22.607 -36.165 1.00 84.94 115 PHE A C 1
ATOM 935 O O . PHE A 1 115 ? 21.002 23.133 -35.061 1.00 84.94 115 PHE A O 1
ATOM 942 N N . LEU A 1 116 ? 22.304 22.657 -36.819 1.00 82.94 116 LEU A N 1
ATOM 943 C CA . LEU A 1 116 ? 23.405 23.504 -36.357 1.00 82.94 116 LEU A CA 1
ATOM 944 C C . LEU A 1 116 ? 22.999 24.978 -36.452 1.00 82.94 116 LEU A C 1
ATOM 946 O O . LEU A 1 116 ? 22.526 25.438 -37.493 1.00 82.94 116 LEU A O 1
ATOM 950 N N . THR A 1 117 ? 23.211 25.721 -35.366 1.00 73.88 117 THR A N 1
ATOM 951 C CA . THR A 1 117 ? 23.086 27.181 -35.369 1.00 73.88 117 THR A CA 1
ATOM 952 C C . THR A 1 117 ? 24.109 27.774 -36.341 1.00 73.88 117 THR A C 1
ATOM 954 O O . THR A 1 117 ? 25.199 27.226 -36.508 1.00 73.88 117 THR A O 1
ATOM 957 N N . ASN A 1 118 ? 23.792 28.910 -36.975 1.00 66.81 118 ASN A N 1
ATOM 958 C CA . ASN A 1 118 ? 24.670 29.536 -37.981 1.00 66.81 118 ASN A CA 1
ATOM 959 C C . ASN A 1 118 ? 26.085 29.881 -37.461 1.00 66.81 118 ASN A C 1
ATOM 961 O O . ASN A 1 118 ? 26.979 30.124 -38.265 1.00 66.81 118 ASN A O 1
ATOM 965 N N . ASN A 1 119 ? 26.299 29.871 -36.140 1.00 64.25 119 ASN A N 1
ATOM 966 C CA . ASN A 1 119 ? 27.569 30.220 -35.503 1.00 64.25 119 ASN A CA 1
ATOM 967 C C . ASN A 1 119 ? 28.419 29.009 -35.074 1.00 64.25 119 ASN A C 1
ATOM 969 O O . ASN A 1 119 ? 29.569 29.209 -34.686 1.00 64.25 119 ASN A O 1
ATOM 973 N N . ALA A 1 120 ? 27.892 27.779 -35.135 1.00 69.31 120 ALA A N 1
ATOM 974 C CA . ALA A 1 120 ? 28.612 26.593 -34.674 1.00 69.31 120 ALA A CA 1
ATOM 975 C C . ALA A 1 120 ? 29.780 26.257 -35.616 1.00 69.31 120 ALA A C 1
ATOM 977 O O . ALA A 1 120 ? 29.571 25.887 -36.774 1.00 69.31 120 ALA A O 1
ATOM 978 N N . LYS A 1 121 ? 31.018 26.373 -35.123 1.00 74.69 121 LYS A N 1
ATOM 979 C CA . LYS A 1 121 ? 32.241 26.090 -35.894 1.00 74.69 121 LYS A CA 1
ATOM 980 C C . LYS A 1 121 ? 33.362 25.534 -35.020 1.00 74.69 121 LYS A C 1
ATOM 982 O O . LYS A 1 121 ? 33.359 25.665 -33.798 1.00 74.69 121 LYS A O 1
ATOM 987 N N . GLY A 1 122 ? 34.360 24.929 -35.657 1.00 73.94 122 GLY A N 1
ATOM 988 C CA . GLY A 1 122 ? 35.559 24.458 -34.974 1.00 73.94 122 GLY A CA 1
ATOM 989 C C . GLY A 1 122 ? 35.290 23.340 -33.958 1.00 73.94 122 GLY A C 1
ATOM 990 O O . GLY A 1 122 ? 34.595 22.362 -34.238 1.00 73.94 122 GLY A O 1
ATOM 991 N N . ASN A 1 123 ? 35.852 23.486 -32.755 1.00 75.50 123 ASN A N 1
ATOM 992 C CA . ASN A 1 123 ? 35.854 22.457 -31.707 1.00 75.50 123 ASN A CA 1
ATOM 993 C C . ASN A 1 123 ? 34.472 22.144 -31.098 1.00 75.50 123 ASN A C 1
ATOM 995 O O . ASN A 1 123 ? 34.355 21.172 -30.352 1.00 75.50 123 ASN A O 1
ATOM 999 N N . GLU A 1 124 ? 33.443 22.939 -31.395 1.00 77.94 124 GLU A N 1
ATOM 1000 C CA . GLU A 1 124 ? 32.070 22.721 -30.916 1.00 77.94 124 GLU A CA 1
ATOM 1001 C C . GLU A 1 124 ? 31.404 21.504 -31.581 1.00 77.94 124 GLU A C 1
ATOM 1003 O O . GLU A 1 124 ? 30.442 20.935 -31.062 1.00 77.94 124 GLU A O 1
ATOM 1008 N N . ILE A 1 125 ? 31.938 21.057 -32.721 1.00 85.50 125 ILE A N 1
ATOM 1009 C CA . ILE A 1 125 ? 31.363 19.983 -33.528 1.00 85.50 125 ILE A CA 1
ATOM 1010 C C . ILE A 1 125 ? 32.086 18.672 -33.215 1.00 85.50 125 ILE A C 1
ATOM 1012 O O . ILE A 1 125 ? 33.246 18.477 -33.555 1.00 85.50 125 ILE A O 1
ATOM 1016 N N . ASN A 1 126 ? 31.397 17.731 -32.565 1.00 88.69 126 ASN A N 1
ATOM 1017 C CA . ASN A 1 126 ? 32.005 16.460 -32.162 1.00 88.69 126 ASN A CA 1
ATOM 1018 C C . ASN A 1 126 ? 32.219 15.508 -33.362 1.00 88.69 126 ASN A C 1
ATOM 1020 O O . ASN A 1 126 ? 31.229 14.967 -33.869 1.00 88.69 126 ASN A O 1
ATOM 1024 N N . PRO A 1 127 ? 33.468 15.169 -33.747 1.00 91.12 127 PRO A N 1
ATOM 1025 C CA . PRO A 1 127 ? 33.750 14.341 -34.923 1.00 91.12 127 PRO A CA 1
ATOM 1026 C C . PRO A 1 127 ? 33.116 12.958 -34.857 1.00 91.12 127 PRO A C 1
ATOM 1028 O O . PRO A 1 127 ? 32.631 12.444 -35.862 1.00 91.12 127 PRO A O 1
ATOM 1031 N N . LYS A 1 128 ? 33.043 12.353 -33.666 1.00 90.94 128 LYS A N 1
ATOM 1032 C CA . LYS A 1 128 ? 32.549 10.981 -33.500 1.00 90.94 128 LYS A CA 1
ATOM 1033 C C . LYS A 1 128 ? 31.169 10.783 -34.111 1.00 90.94 128 LYS A C 1
ATOM 1035 O O . LYS A 1 128 ? 30.920 9.753 -34.729 1.00 90.94 128 LYS A O 1
ATOM 1040 N N . ALA A 1 129 ? 30.288 11.756 -33.921 1.00 87.75 129 ALA A N 1
ATOM 1041 C CA . ALA A 1 129 ? 28.938 11.671 -34.430 1.00 87.75 129 ALA A CA 1
ATOM 1042 C C . ALA A 1 129 ? 28.959 11.611 -35.971 1.00 87.75 129 ALA A C 1
ATOM 1044 O O . ALA A 1 129 ? 28.262 10.774 -36.552 1.00 87.75 129 ALA A O 1
ATOM 1045 N N . TYR A 1 130 ? 29.776 12.454 -36.612 1.00 91.62 130 TYR A N 1
ATOM 1046 C CA . TYR A 1 130 ? 29.765 12.672 -38.059 1.00 91.62 130 TYR A CA 1
ATOM 1047 C C . TYR A 1 130 ? 30.513 11.617 -38.870 1.00 91.62 130 TYR A C 1
ATOM 1049 O O . TYR A 1 130 ? 30.114 11.326 -39.991 1.00 91.62 130 TYR A O 1
ATOM 1057 N N . ILE A 1 131 ? 31.566 11.014 -38.316 1.00 92.56 131 ILE A N 1
ATOM 1058 C CA . ILE A 1 131 ? 32.377 10.027 -39.050 1.00 92.56 131 ILE A CA 1
ATOM 1059 C C . ILE A 1 131 ? 32.186 8.577 -38.581 1.00 92.56 131 ILE A C 1
ATOM 1061 O O . ILE A 1 131 ? 32.520 7.657 -39.319 1.00 92.56 131 ILE A O 1
ATOM 1065 N N . LEU A 1 132 ? 31.637 8.333 -37.379 1.00 89.81 132 LEU A N 1
ATOM 1066 C CA . LEU A 1 132 ? 31.456 6.969 -36.839 1.00 89.81 132 LEU A CA 1
ATOM 1067 C C . LEU A 1 132 ? 29.990 6.558 -36.608 1.00 89.81 132 LEU A C 1
ATOM 1069 O O . LEU A 1 132 ? 29.746 5.379 -36.342 1.00 89.81 132 LEU A O 1
ATOM 1073 N N . GLY A 1 133 ? 29.033 7.490 -36.695 1.00 81.81 133 GLY A N 1
ATOM 1074 C CA . GLY A 1 133 ? 27.602 7.228 -36.500 1.00 81.81 133 GLY A CA 1
ATOM 1075 C C . GLY A 1 133 ? 27.173 6.996 -35.040 1.00 81.81 133 GLY A C 1
ATOM 1076 O O . GLY A 1 133 ? 27.981 7.010 -34.102 1.00 81.81 133 GLY A O 1
ATOM 1077 N N . LYS A 1 134 ? 25.863 6.801 -34.824 1.00 71.81 134 LYS A N 1
ATOM 1078 C CA . LYS A 1 134 ? 25.296 6.438 -33.512 1.00 71.81 134 LYS A CA 1
ATOM 1079 C C . LYS A 1 134 ? 25.686 4.999 -33.147 1.00 71.81 134 LYS A C 1
ATOM 1081 O O . LYS A 1 134 ? 25.803 4.125 -34.002 1.00 71.81 134 LYS A O 1
ATOM 1086 N N . ARG A 1 135 ? 25.886 4.733 -31.851 1.00 63.78 135 ARG A N 1
ATOM 1087 C CA . ARG A 1 135 ? 26.090 3.364 -31.356 1.00 63.78 135 ARG A CA 1
ATOM 1088 C C . ARG A 1 135 ? 24.730 2.674 -31.338 1.00 63.78 135 ARG A C 1
ATOM 1090 O O . ARG A 1 135 ? 23.945 2.940 -30.437 1.00 63.78 135 ARG A O 1
ATOM 1097 N N . GLU A 1 136 ? 24.460 1.808 -32.308 1.00 60.06 136 GLU A N 1
ATOM 1098 C CA . GLU A 1 136 ? 23.268 0.961 -32.262 1.00 60.06 136 GLU A CA 1
ATOM 1099 C C . GLU A 1 136 ? 23.352 0.065 -31.016 1.00 60.06 136 GLU A C 1
ATOM 1101 O O . GLU A 1 136 ? 24.308 -0.696 -30.819 1.00 60.06 136 GLU A O 1
ATOM 1106 N N . ILE A 1 137 ? 22.388 0.227 -30.110 1.00 58.38 137 ILE A N 1
ATOM 1107 C CA . ILE A 1 137 ? 22.213 -0.684 -28.984 1.00 58.38 137 ILE A CA 1
ATOM 1108 C C . ILE A 1 137 ? 21.645 -1.956 -29.600 1.00 58.38 137 ILE A C 1
ATOM 1110 O O . ILE A 1 137 ? 20.518 -1.968 -30.080 1.00 58.38 137 ILE A O 1
ATOM 1114 N N . SER A 1 138 ? 22.463 -3.006 -29.656 1.00 64.56 138 SER A N 1
ATOM 1115 C CA . SER A 1 138 ? 22.039 -4.289 -30.211 1.00 64.56 138 SER A CA 1
ATOM 1116 C C . SER A 1 138 ? 20.780 -4.776 -29.490 1.00 64.56 138 SER A C 1
ATOM 1118 O O . SER A 1 138 ? 20.768 -4.839 -28.258 1.00 64.56 138 SER A O 1
ATOM 1120 N N . ILE A 1 139 ? 19.753 -5.143 -30.259 1.00 62.19 139 ILE A N 1
ATOM 1121 C CA . ILE A 1 139 ? 18.471 -5.678 -29.768 1.00 62.19 139 ILE A CA 1
ATOM 1122 C C . ILE A 1 139 ? 18.702 -6.866 -28.816 1.00 62.19 139 ILE A C 1
ATOM 1124 O O . ILE A 1 139 ? 17.994 -7.013 -27.824 1.00 62.19 139 ILE A O 1
ATOM 1128 N N . LEU A 1 140 ? 19.779 -7.635 -29.025 1.00 65.44 140 LEU A N 1
ATOM 1129 C CA . LEU A 1 140 ? 20.196 -8.723 -28.137 1.00 65.44 140 LEU A CA 1
ATOM 1130 C C . LEU A 1 140 ? 20.460 -8.270 -26.691 1.00 65.44 140 LEU A C 1
ATOM 1132 O O . LEU A 1 140 ? 20.190 -9.008 -25.753 1.00 65.44 140 LEU A O 1
ATOM 1136 N N . LYS A 1 141 ? 20.982 -7.054 -26.487 1.00 69.81 141 LYS A N 1
ATOM 1137 C CA . LYS A 1 141 ? 21.219 -6.508 -25.140 1.00 69.81 141 LYS A CA 1
ATOM 1138 C C . LYS A 1 141 ? 19.928 -6.047 -24.476 1.00 69.81 141 LYS A C 1
ATOM 1140 O O . LYS A 1 141 ? 19.804 -6.160 -23.263 1.00 69.81 141 LYS A O 1
ATOM 1145 N N . LEU A 1 142 ? 18.971 -5.563 -25.265 1.00 68.75 142 LEU A N 1
ATOM 1146 C CA . LEU A 1 142 ? 17.631 -5.216 -24.793 1.00 68.75 142 LEU A CA 1
ATOM 1147 C C . LEU A 1 142 ? 16.866 -6.463 -24.329 1.00 68.75 142 LEU A C 1
ATOM 1149 O O . LEU A 1 142 ? 16.271 -6.432 -23.255 1.00 68.75 142 LEU A O 1
ATOM 1153 N N . LEU A 1 143 ? 16.982 -7.577 -25.059 1.00 74.44 143 LEU A N 1
ATOM 1154 C CA . LEU A 1 143 ? 16.387 -8.865 -24.679 1.00 74.44 143 LEU A CA 1
ATOM 1155 C C . LEU A 1 143 ? 16.903 -9.413 -23.338 1.00 74.44 143 LEU A C 1
ATOM 1157 O O . LEU A 1 143 ? 16.185 -10.156 -22.683 1.00 74.44 143 LEU A O 1
ATOM 1161 N N . ILE A 1 144 ? 18.108 -9.031 -22.904 1.00 80.31 144 ILE A N 1
ATOM 1162 C CA . ILE A 1 144 ? 18.666 -9.438 -21.601 1.00 80.31 144 ILE A CA 1
ATOM 1163 C C . ILE A 1 144 ? 18.183 -8.517 -20.469 1.00 80.31 144 ILE A C 1
ATOM 1165 O O . ILE A 1 144 ? 17.962 -8.970 -19.352 1.00 80.31 144 ILE A O 1
ATOM 1169 N N . ILE A 1 145 ? 17.995 -7.223 -20.740 1.00 81.12 145 ILE A N 1
ATOM 1170 C CA . ILE A 1 145 ? 17.636 -6.230 -19.712 1.00 81.12 145 ILE A CA 1
ATOM 1171 C C . ILE A 1 145 ? 16.157 -6.336 -19.313 1.00 81.12 145 ILE A C 1
ATOM 1173 O O . ILE A 1 145 ? 15.831 -6.223 -18.132 1.00 81.12 145 ILE A O 1
ATOM 1177 N N . ILE A 1 146 ? 15.267 -6.585 -20.277 1.00 84.06 146 ILE A N 1
ATOM 1178 C CA . ILE A 1 146 ? 13.815 -6.696 -20.051 1.00 84.06 146 ILE A CA 1
ATOM 1179 C C . ILE A 1 146 ? 13.451 -7.756 -18.988 1.00 84.06 146 ILE A C 1
ATOM 1181 O O . ILE A 1 146 ? 12.750 -7.403 -18.037 1.00 84.06 146 ILE A O 1
ATOM 1185 N N . PRO A 1 147 ? 13.927 -9.017 -19.062 1.00 85.19 147 PRO A N 1
ATOM 1186 C CA . PRO A 1 147 ? 13.592 -10.026 -18.058 1.00 85.19 147 PRO A CA 1
ATOM 1187 C C . PRO A 1 147 ? 14.170 -9.701 -16.677 1.00 85.19 147 PRO A C 1
ATOM 1189 O O . PRO A 1 147 ? 13.524 -9.993 -15.678 1.00 85.19 147 PRO A O 1
ATOM 1192 N N . ILE A 1 148 ? 15.331 -9.042 -16.590 1.00 88.06 148 ILE A N 1
ATOM 1193 C CA . ILE A 1 148 ? 15.913 -8.625 -15.303 1.00 88.06 148 ILE A CA 1
ATOM 1194 C C . ILE A 1 148 ? 15.003 -7.607 -14.607 1.00 88.06 148 ILE A C 1
ATOM 1196 O O . ILE A 1 148 ? 14.702 -7.755 -13.425 1.00 88.06 148 ILE A O 1
ATOM 1200 N N . ILE A 1 149 ? 14.527 -6.600 -15.345 1.00 88.94 149 ILE A N 1
ATOM 1201 C CA . ILE A 1 149 ? 13.597 -5.596 -14.809 1.00 88.94 149 ILE A CA 1
ATOM 1202 C C . ILE A 1 149 ? 12.291 -6.261 -14.365 1.00 88.94 149 ILE A C 1
ATOM 1204 O O . ILE A 1 149 ? 11.780 -5.955 -13.288 1.00 88.94 149 ILE A O 1
ATOM 1208 N N . PHE A 1 150 ? 11.779 -7.205 -15.159 1.00 91.69 150 PHE A N 1
ATOM 1209 C CA . PHE A 1 150 ? 10.566 -7.946 -14.825 1.00 91.69 150 PHE A CA 1
ATOM 1210 C C . PHE A 1 150 ? 10.729 -8.771 -13.540 1.00 91.69 150 PHE A C 1
ATOM 1212 O O . PHE A 1 150 ? 9.879 -8.699 -12.658 1.00 91.69 150 PHE A O 1
ATOM 1219 N N . VAL A 1 151 ? 11.847 -9.490 -13.387 1.00 93.19 151 VAL A N 1
ATOM 1220 C CA . VAL A 1 151 ? 12.150 -10.276 -12.179 1.00 93.19 151 VAL A CA 1
ATOM 1221 C C . VAL A 1 151 ? 12.260 -9.379 -10.948 1.00 93.19 151 VAL A C 1
ATOM 1223 O O . VAL A 1 151 ? 11.685 -9.704 -9.914 1.00 93.19 151 VAL A O 1
ATOM 1226 N N . ILE A 1 152 ? 12.942 -8.234 -11.050 1.00 92.31 152 ILE A N 1
ATOM 1227 C CA . ILE A 1 152 ? 13.058 -7.285 -9.933 1.00 92.31 152 ILE A CA 1
ATOM 1228 C C . ILE A 1 152 ? 11.677 -6.756 -9.539 1.00 92.31 152 ILE A C 1
ATOM 1230 O O . ILE A 1 152 ? 11.325 -6.793 -8.363 1.00 92.31 152 ILE A O 1
ATOM 1234 N N . SER A 1 153 ? 10.871 -6.321 -10.511 1.00 91.31 153 SER A N 1
ATOM 1235 C CA . SER A 1 153 ? 9.521 -5.815 -10.249 1.00 91.31 153 SER A CA 1
ATOM 1236 C C . SER A 1 153 ? 8.618 -6.884 -9.624 1.00 91.31 153 SER A C 1
ATOM 1238 O O . SER A 1 153 ? 7.886 -6.590 -8.679 1.00 91.31 153 SER A O 1
ATOM 1240 N N . PHE A 1 154 ? 8.716 -8.130 -10.090 1.00 91.94 154 PHE A N 1
ATOM 1241 C CA . PHE A 1 154 ? 7.968 -9.261 -9.549 1.00 91.94 154 PHE A CA 1
ATOM 1242 C C . PHE A 1 154 ? 8.393 -9.609 -8.115 1.00 91.94 154 PHE A C 1
ATOM 1244 O O . PHE A 1 154 ? 7.541 -9.807 -7.250 1.00 91.94 154 PHE A O 1
ATOM 1251 N N . LEU A 1 155 ? 9.698 -9.614 -7.825 1.00 90.38 155 LEU A N 1
ATOM 1252 C CA . LEU A 1 155 ? 10.217 -9.820 -6.470 1.00 90.38 155 LEU A CA 1
ATOM 1253 C C . LEU A 1 155 ? 9.790 -8.698 -5.517 1.00 90.38 155 LEU A C 1
ATOM 1255 O O . LEU A 1 155 ? 9.415 -8.977 -4.381 1.00 90.38 155 LEU A O 1
ATOM 1259 N N . SER A 1 156 ? 9.792 -7.443 -5.974 1.00 87.62 156 SER A N 1
ATOM 1260 C CA . SER A 1 156 ? 9.277 -6.317 -5.189 1.00 87.62 156 SER A CA 1
ATOM 1261 C C . SER A 1 156 ? 7.782 -6.457 -4.899 1.00 87.62 156 SER A C 1
ATOM 1263 O O . SER A 1 156 ? 7.368 -6.236 -3.764 1.00 87.62 156 SER A O 1
ATOM 1265 N N . TYR A 1 157 ? 6.979 -6.871 -5.883 1.00 89.56 157 TYR A N 1
ATOM 1266 C CA . TYR A 1 157 ? 5.554 -7.135 -5.682 1.00 89.56 157 TYR A CA 1
ATOM 1267 C C . TYR A 1 157 ? 5.323 -8.248 -4.653 1.00 89.56 157 TYR A C 1
ATOM 1269 O O . TYR A 1 157 ? 4.557 -8.054 -3.715 1.00 89.56 157 TYR A O 1
ATOM 1277 N N . LEU A 1 158 ? 6.044 -9.370 -4.759 1.00 86.00 158 LEU A N 1
ATOM 1278 C CA . LEU A 1 158 ? 5.953 -10.468 -3.791 1.00 86.00 158 LEU A CA 1
ATOM 1279 C C . LEU A 1 158 ? 6.384 -10.052 -2.381 1.00 86.00 158 LEU A C 1
ATOM 1281 O O . LEU A 1 158 ? 5.779 -10.487 -1.403 1.00 86.00 158 LEU A O 1
ATOM 1285 N N . ALA A 1 159 ? 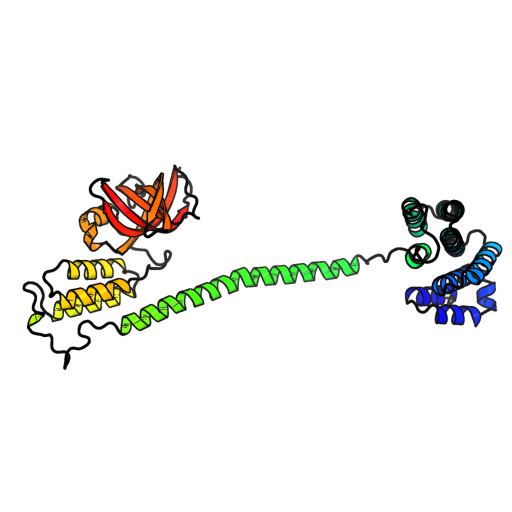7.415 -9.213 -2.260 1.00 82.19 159 ALA A N 1
ATOM 1286 C CA . ALA A 1 159 ? 7.844 -8.684 -0.971 1.00 82.19 159 ALA A CA 1
ATOM 1287 C C . ALA A 1 159 ? 6.757 -7.798 -0.346 1.00 82.19 159 ALA A C 1
ATOM 1289 O O . ALA A 1 159 ? 6.456 -7.941 0.835 1.00 82.19 159 ALA A O 1
ATOM 1290 N N . ILE A 1 160 ? 6.123 -6.926 -1.131 1.00 81.88 160 ILE A N 1
ATOM 1291 C CA . ILE A 1 160 ? 5.019 -6.090 -0.647 1.00 81.88 160 ILE A CA 1
ATOM 1292 C C . ILE A 1 160 ? 3.815 -6.963 -0.278 1.00 81.88 160 ILE A C 1
ATOM 1294 O O . ILE A 1 160 ? 3.287 -6.819 0.812 1.00 81.88 160 ILE A O 1
ATOM 1298 N N . ASP A 1 161 ? 3.410 -7.905 -1.122 1.00 78.00 161 ASP A N 1
ATOM 1299 C CA . ASP A 1 161 ? 2.224 -8.729 -0.875 1.00 78.00 161 ASP A CA 1
ATOM 1300 C C . ASP A 1 161 ? 2.398 -9.690 0.314 1.00 78.00 161 ASP A C 1
ATOM 1302 O O . ASP A 1 161 ? 1.482 -9.865 1.112 1.00 78.00 161 ASP A O 1
ATOM 1306 N N . ARG A 1 162 ? 3.588 -10.283 0.498 1.00 77.75 162 ARG A N 1
ATOM 1307 C CA . ARG A 1 162 ? 3.816 -11.274 1.566 1.00 77.75 162 ARG A CA 1
ATOM 1308 C C . ARG A 1 162 ? 4.425 -10.718 2.843 1.00 77.75 162 ARG A C 1
ATOM 1310 O O . ARG A 1 162 ? 4.070 -11.174 3.928 1.00 77.75 162 ARG A O 1
ATOM 1317 N N . VAL A 1 163 ? 5.363 -9.778 2.745 1.00 73.44 163 VAL A N 1
ATOM 1318 C CA . VAL A 1 163 ? 6.133 -9.306 3.909 1.00 73.44 163 VAL A CA 1
ATOM 1319 C C . VAL A 1 163 ? 5.435 -8.132 4.587 1.00 73.44 163 VAL A C 1
ATOM 1321 O O . VAL A 1 163 ? 5.405 -8.079 5.815 1.00 73.44 163 VAL A O 1
ATOM 1324 N N . TYR A 1 164 ? 4.820 -7.218 3.829 1.00 72.50 164 TYR A N 1
ATOM 1325 C CA . TYR A 1 164 ? 4.149 -6.053 4.415 1.00 72.50 164 TYR A CA 1
ATOM 1326 C C . TYR A 1 164 ? 2.997 -6.427 5.364 1.00 72.50 164 TYR A C 1
ATOM 1328 O O . TYR A 1 164 ? 2.961 -5.872 6.466 1.00 72.50 164 TYR A O 1
ATOM 1336 N N . PRO A 1 165 ? 2.097 -7.385 5.037 1.00 67.38 165 PRO A N 1
ATOM 1337 C CA . PRO A 1 165 ? 1.081 -7.815 5.990 1.00 67.38 165 PRO A CA 1
ATOM 1338 C C . PRO A 1 165 ? 1.716 -8.418 7.241 1.00 67.38 165 PRO A C 1
ATOM 1340 O O . PRO A 1 165 ? 1.353 -8.019 8.340 1.00 67.38 165 PRO A O 1
ATOM 1343 N N . ALA A 1 166 ? 2.709 -9.303 7.096 1.00 64.81 166 ALA A N 1
ATOM 1344 C CA . ALA A 1 166 ? 3.370 -9.956 8.228 1.00 64.81 166 ALA A CA 1
ATOM 1345 C C . ALA A 1 166 ? 4.025 -8.947 9.190 1.00 64.81 166 ALA A C 1
ATOM 1347 O O . ALA A 1 166 ? 3.839 -9.040 10.400 1.00 64.81 166 ALA A O 1
ATOM 1348 N N . VAL A 1 167 ? 4.727 -7.937 8.665 1.00 64.31 167 VAL A N 1
ATOM 1349 C CA . VAL A 1 167 ? 5.344 -6.875 9.479 1.00 64.31 167 VAL A CA 1
ATOM 1350 C C . VAL A 1 167 ? 4.287 -6.004 10.161 1.00 64.31 167 VAL A C 1
ATOM 1352 O O . VAL A 1 167 ? 4.425 -5.682 11.340 1.00 64.31 167 VAL A O 1
ATOM 1355 N N . LYS A 1 168 ? 3.205 -5.652 9.454 1.00 63.81 168 LYS A N 1
ATOM 1356 C CA . LYS A 1 168 ? 2.086 -4.898 10.034 1.00 63.81 168 LYS A CA 1
ATOM 1357 C C . LYS A 1 168 ? 1.411 -5.679 11.167 1.00 63.81 168 LYS A C 1
ATOM 1359 O O . LYS A 1 168 ? 1.153 -5.099 12.216 1.00 63.81 168 LYS A O 1
ATOM 1364 N N . TYR A 1 169 ? 1.178 -6.979 10.979 1.00 59.47 169 TYR A N 1
ATOM 1365 C CA . TYR A 1 169 ? 0.623 -7.854 12.013 1.00 59.47 169 TYR A CA 1
ATOM 1366 C C . TYR A 1 169 ? 1.528 -7.917 13.249 1.00 59.47 169 TYR A C 1
ATOM 1368 O O . TYR A 1 169 ? 1.022 -7.784 14.355 1.00 59.47 169 TYR A O 1
ATOM 1376 N N . ILE A 1 170 ? 2.851 -8.019 13.082 1.00 61.41 170 ILE A N 1
ATOM 1377 C CA . ILE A 1 170 ? 3.805 -8.050 14.207 1.00 61.41 170 ILE A CA 1
ATOM 1378 C C . ILE A 1 170 ? 3.806 -6.732 15.004 1.00 61.41 170 ILE A C 1
ATOM 1380 O O . ILE A 1 170 ? 3.896 -6.753 16.230 1.00 61.41 170 ILE A O 1
ATOM 1384 N N . LEU A 1 171 ? 3.709 -5.578 14.335 1.00 59.47 171 LEU A N 1
ATOM 1385 C CA . LEU A 1 171 ? 3.688 -4.277 15.016 1.00 59.47 171 LEU A CA 1
ATOM 1386 C C . LEU A 1 171 ? 2.388 -4.048 15.802 1.00 59.47 171 LEU A C 1
ATOM 1388 O O . LEU A 1 171 ? 2.452 -3.613 16.949 1.00 59.47 171 LEU A O 1
ATOM 1392 N N . LEU A 1 172 ? 1.232 -4.386 15.217 1.00 59.31 172 LEU A N 1
ATOM 1393 C CA . LEU A 1 172 ? -0.064 -4.334 15.910 1.00 59.31 172 LEU A CA 1
ATOM 1394 C C . LEU A 1 172 ? -0.139 -5.339 17.071 1.00 59.31 172 LEU A C 1
ATOM 1396 O O . LEU A 1 172 ? -0.690 -5.020 18.123 1.00 59.31 172 LEU A O 1
ATOM 1400 N N . ASP A 1 173 ? 0.452 -6.525 16.913 1.00 64.44 173 ASP A N 1
ATOM 1401 C CA . ASP A 1 173 ? 0.524 -7.531 17.975 1.00 64.44 173 ASP A CA 1
ATOM 1402 C C . ASP A 1 173 ? 1.379 -7.052 19.157 1.00 64.44 173 ASP A C 1
ATOM 1404 O O . ASP A 1 173 ? 1.049 -7.334 20.302 1.00 64.44 173 ASP A O 1
ATOM 1408 N N . LYS A 1 174 ? 2.429 -6.251 18.924 1.00 68.50 174 LYS A N 1
ATOM 1409 C CA . LYS A 1 174 ? 3.276 -5.718 20.004 1.00 68.50 174 LYS A CA 1
ATOM 1410 C C . LYS A 1 174 ? 2.515 -4.791 20.960 1.00 68.50 174 LYS A C 1
ATOM 1412 O O . LYS A 1 174 ? 2.636 -4.961 22.171 1.00 68.50 174 LYS A O 1
ATOM 1417 N N . GLU A 1 175 ? 1.736 -3.839 20.442 1.00 65.06 175 GLU A N 1
ATOM 1418 C CA . GLU A 1 175 ? 0.918 -2.941 21.278 1.00 65.06 175 GLU A CA 1
ATOM 1419 C C . GLU A 1 175 ? -0.159 -3.723 22.039 1.00 65.06 175 GLU A C 1
ATOM 1421 O O . GLU A 1 175 ? -0.335 -3.548 23.246 1.00 65.06 175 GLU A O 1
ATOM 1426 N N . GLN A 1 176 ? -0.839 -4.652 21.356 1.00 68.06 176 GLN A N 1
ATOM 1427 C CA . GLN A 1 176 ? -1.829 -5.518 21.996 1.00 68.06 176 GLN A CA 1
ATOM 1428 C C . GLN A 1 176 ? -1.201 -6.427 23.057 1.00 68.06 176 GLN A C 1
ATOM 1430 O O . GLN A 1 176 ? -1.812 -6.661 24.099 1.00 68.06 176 GLN A O 1
ATOM 1435 N N . LYS A 1 177 ? 0.017 -6.923 22.825 1.00 73.19 177 LYS A N 1
ATOM 1436 C CA . LYS A 1 177 ? 0.775 -7.733 23.778 1.00 73.19 177 LYS A CA 1
ATOM 1437 C C . LYS A 1 177 ? 1.160 -6.929 25.016 1.00 73.19 177 LYS A C 1
ATOM 1439 O O . LYS A 1 177 ? 0.938 -7.417 26.117 1.00 73.19 177 LYS A O 1
ATOM 1444 N N . GLU A 1 178 ? 1.641 -5.697 24.862 1.00 77.56 178 GLU A N 1
ATOM 1445 C CA . GLU A 1 178 ? 1.962 -4.822 25.997 1.00 77.56 178 GLU A CA 1
ATOM 1446 C C . GLU A 1 178 ? 0.720 -4.531 26.856 1.00 77.56 178 GLU A C 1
ATOM 1448 O O . GLU A 1 178 ? 0.771 -4.609 28.083 1.00 77.56 178 GLU A O 1
ATOM 1453 N N . LEU A 1 179 ? -0.426 -4.254 26.227 1.00 71.19 179 LEU A N 1
ATOM 1454 C CA . LEU A 1 179 ? -1.696 -4.087 26.940 1.00 71.19 179 LEU A CA 1
ATOM 1455 C C . LEU A 1 179 ? -2.144 -5.378 27.645 1.00 71.19 179 LEU A C 1
ATOM 1457 O O . LEU A 1 179 ? -2.644 -5.309 28.766 1.00 71.19 179 LEU A O 1
ATOM 1461 N N . ARG A 1 180 ? -1.948 -6.554 27.031 1.00 73.00 180 ARG A N 1
ATOM 1462 C CA . ARG A 1 180 ? -2.250 -7.861 27.650 1.00 73.00 180 ARG A CA 1
ATOM 1463 C C . ARG A 1 180 ? -1.350 -8.161 28.849 1.00 73.00 180 ARG A C 1
ATOM 1465 O O . ARG A 1 180 ? -1.850 -8.677 29.845 1.00 73.00 180 ARG A O 1
ATOM 1472 N N . GLU A 1 181 ? -0.066 -7.824 28.767 1.00 79.12 181 GLU A N 1
ATOM 1473 C CA . GLU A 1 181 ? 0.887 -7.938 29.879 1.00 79.12 181 GLU A CA 1
ATOM 1474 C C . GLU A 1 181 ? 0.518 -6.971 31.016 1.00 79.12 181 GLU A C 1
ATOM 1476 O O . GLU A 1 181 ? 0.481 -7.362 32.179 1.00 79.12 181 GLU A O 1
ATOM 1481 N N . LYS A 1 182 ? 0.141 -5.723 30.706 1.00 79.75 182 LYS A N 1
ATOM 1482 C CA . LYS A 1 182 ? -0.351 -4.773 31.721 1.00 79.75 182 LYS A CA 1
ATOM 1483 C C . LYS A 1 182 ? -1.660 -5.231 32.362 1.00 79.75 182 LYS A C 1
ATOM 1485 O O . LYS A 1 182 ? -1.799 -5.110 33.575 1.00 79.75 182 LYS A O 1
ATOM 1490 N N . LEU A 1 183 ? -2.576 -5.813 31.584 1.00 78.75 183 LEU A N 1
ATOM 1491 C CA . LEU A 1 183 ? -3.821 -6.398 32.086 1.00 78.75 183 LEU A CA 1
ATOM 1492 C C . LEU A 1 183 ? -3.552 -7.499 33.126 1.00 78.75 183 LEU A C 1
ATOM 1494 O O . LEU A 1 183 ? -4.314 -7.621 34.084 1.00 78.75 183 LEU A O 1
ATOM 1498 N N . GLU A 1 184 ? -2.483 -8.295 32.979 1.00 75.62 184 GLU A N 1
ATOM 1499 C CA . GLU A 1 184 ? -2.105 -9.314 33.976 1.00 75.62 184 GLU A CA 1
ATOM 1500 C C . GLU A 1 184 ? -1.846 -8.720 35.348 1.00 75.62 184 GLU A C 1
ATOM 1502 O O . GLU A 1 184 ? -2.317 -9.283 36.335 1.00 75.62 184 GLU A O 1
ATOM 1507 N N . ASN A 1 185 ? -1.232 -7.543 35.377 1.00 77.12 185 ASN A N 1
ATOM 1508 C CA . ASN A 1 185 ? -0.871 -6.838 36.597 1.00 77.12 185 ASN A CA 1
ATOM 1509 C C . ASN A 1 185 ? -2.023 -6.029 37.209 1.00 77.12 185 ASN A C 1
ATOM 1511 O O . ASN A 1 185 ? -1.839 -5.418 38.255 1.00 77.12 185 ASN A O 1
ATOM 1515 N N . VAL A 1 186 ? -3.214 -6.024 36.598 1.00 76.38 186 VAL A N 1
ATOM 1516 C CA . VAL A 1 186 ? -4.400 -5.421 37.217 1.00 76.38 186 VAL A CA 1
ATOM 1517 C C . VAL A 1 186 ? -5.016 -6.427 38.187 1.00 76.38 186 VAL A C 1
ATOM 1519 O O . VAL A 1 186 ? -5.532 -7.473 37.767 1.00 76.38 186 VAL A O 1
ATOM 1522 N N . TYR A 1 187 ? -4.984 -6.084 39.474 1.00 75.31 187 TYR A N 1
ATOM 1523 C CA . TYR A 1 187 ? -5.567 -6.865 40.563 1.00 75.31 187 TYR A CA 1
ATOM 1524 C C . TYR A 1 187 ? -6.721 -6.108 41.219 1.00 75.31 187 TYR A C 1
ATOM 1526 O O . TYR A 1 187 ? -6.652 -4.897 41.434 1.00 75.31 187 TYR A O 1
ATOM 1534 N N . LEU A 1 188 ? -7.769 -6.841 41.598 1.00 74.12 188 LEU A N 1
ATOM 1535 C CA . LEU A 1 188 ? -8.927 -6.276 42.295 1.00 74.12 188 LEU A CA 1
ATOM 1536 C C . LEU A 1 188 ? -8.561 -5.699 43.678 1.00 74.12 188 LEU A C 1
ATOM 1538 O O . LEU A 1 188 ? -9.160 -4.723 44.116 1.00 74.12 188 LEU A O 1
ATOM 1542 N N . PHE A 1 189 ? -7.564 -6.280 44.352 1.00 68.44 189 PHE A N 1
ATOM 1543 C CA . PHE A 1 189 ? -7.215 -5.974 45.746 1.00 68.44 189 PHE A CA 1
ATOM 1544 C C . PHE A 1 189 ? -5.793 -5.414 45.927 1.00 68.44 189 PHE A C 1
ATOM 1546 O O . PHE A 1 189 ? -5.179 -5.577 46.978 1.00 68.44 189 PHE A O 1
ATOM 1553 N N . GLU A 1 190 ? -5.235 -4.774 44.901 1.00 61.94 190 GLU A N 1
ATOM 1554 C CA . GLU A 1 190 ? -3.884 -4.207 44.957 1.00 61.94 190 GLU A CA 1
ATOM 1555 C C . GLU A 1 190 ? -3.735 -3.196 46.118 1.00 61.94 190 GLU A C 1
ATOM 1557 O O . GLU A 1 190 ? -4.473 -2.209 46.192 1.00 61.94 190 GLU A O 1
ATOM 1562 N N . GLY A 1 191 ? -2.781 -3.450 47.024 1.00 54.03 191 GLY A N 1
ATOM 1563 C CA . GLY A 1 191 ? -2.526 -2.622 48.212 1.00 54.03 191 GLY A CA 1
ATOM 1564 C C . GLY A 1 191 ? -3.285 -3.023 49.486 1.00 54.03 191 GLY A C 1
ATOM 1565 O O . GLY A 1 191 ? -3.216 -2.292 50.469 1.00 54.03 191 GLY A O 1
ATOM 1566 N N . LEU A 1 192 ? -3.996 -4.156 49.500 1.00 54.56 192 LEU A N 1
ATOM 1567 C CA . LEU A 1 192 ? -4.588 -4.724 50.718 1.00 54.56 192 LEU A CA 1
ATOM 1568 C C . LEU A 1 192 ? -3.618 -5.717 51.372 1.00 54.56 192 LEU A C 1
ATOM 1570 O O . LEU A 1 192 ? -3.211 -6.695 50.743 1.00 54.56 192 LEU A O 1
ATOM 1574 N N . GLU A 1 193 ? -3.253 -5.465 52.633 1.00 42.97 193 GLU A N 1
ATOM 1575 C CA . GLU A 1 193 ? -2.440 -6.384 53.435 1.00 42.97 193 GLU A CA 1
ATOM 1576 C C . GLU A 1 193 ? -3.128 -7.766 53.507 1.00 42.97 193 GLU A C 1
ATOM 1578 O O . GLU A 1 193 ? -4.304 -7.890 53.857 1.00 42.97 193 GLU A O 1
ATOM 1583 N N . ASP A 1 194 ? -2.394 -8.813 53.122 1.00 49.56 194 ASP A N 1
ATOM 1584 C CA . ASP A 1 194 ? -2.766 -10.233 53.221 1.00 49.56 194 ASP A CA 1
ATOM 1585 C C . ASP A 1 194 ? -3.980 -10.736 52.422 1.00 49.56 194 ASP A C 1
ATOM 1587 O O . ASP A 1 194 ? -4.586 -11.739 52.803 1.00 49.56 194 ASP A O 1
ATOM 1591 N N . GLY A 1 195 ? -4.368 -10.101 51.308 1.00 51.47 195 GLY A N 1
ATOM 1592 C CA . GLY A 1 195 ? -5.430 -10.649 50.441 1.00 51.47 195 GLY A CA 1
ATOM 1593 C C . GLY A 1 195 ? -6.774 -10.855 51.160 1.00 51.47 195 GLY A C 1
ATOM 1594 O O . GLY A 1 195 ? -7.650 -11.577 50.677 1.00 51.47 195 GLY A O 1
ATOM 1595 N N . LYS A 1 196 ? -6.939 -10.230 52.331 1.00 54.75 196 LYS A N 1
ATOM 1596 C CA . LYS A 1 196 ? -8.175 -10.239 53.096 1.00 54.75 196 LYS A CA 1
ATOM 1597 C C . LYS A 1 196 ? -9.088 -9.190 52.502 1.00 54.75 196 LYS A C 1
ATOM 1599 O O . LYS A 1 196 ? -8.735 -8.020 52.375 1.00 54.75 196 LYS A O 1
ATOM 1604 N N . ILE A 1 197 ? -10.284 -9.630 52.148 1.00 57.44 197 ILE A N 1
ATOM 1605 C CA . ILE A 1 197 ? -11.328 -8.744 51.666 1.00 57.44 197 ILE A CA 1
ATOM 1606 C C . ILE A 1 197 ? -11.703 -7.826 52.839 1.00 57.44 197 ILE A C 1
ATOM 1608 O O . ILE A 1 197 ? -12.129 -8.334 53.881 1.00 57.44 197 ILE A O 1
ATOM 1612 N N . PRO A 1 198 ? -11.561 -6.498 52.705 1.00 60.16 198 PRO A N 1
ATOM 1613 C CA . PRO A 1 198 ? -11.924 -5.586 53.777 1.00 60.16 198 PRO A CA 1
ATOM 1614 C C . PRO A 1 198 ? -13.428 -5.693 54.064 1.00 60.16 198 PRO A C 1
ATOM 1616 O O . PRO A 1 198 ? -14.238 -5.776 53.142 1.00 60.16 198 PRO A O 1
ATOM 1619 N N . GLU A 1 199 ? -13.835 -5.676 55.339 1.00 58.69 199 GLU A N 1
ATOM 1620 C CA . GLU A 1 199 ? -15.261 -5.752 55.705 1.00 58.69 199 GLU A CA 1
ATOM 1621 C C . GLU A 1 199 ? -16.097 -4.615 55.099 1.00 58.69 199 GLU A C 1
ATOM 1623 O O . GLU A 1 199 ? -17.290 -4.790 54.858 1.00 58.69 199 GLU A O 1
ATOM 1628 N N . SER A 1 200 ? -15.462 -3.481 54.788 1.00 57.00 200 SER A N 1
ATOM 1629 C CA . SER A 1 200 ? -16.061 -2.344 54.085 1.00 57.00 200 SER A CA 1
ATOM 1630 C C . SER A 1 200 ? -16.431 -2.635 52.624 1.00 57.00 200 SER A C 1
ATOM 1632 O O . SER A 1 200 ? -17.191 -1.872 52.031 1.00 57.00 200 SER A O 1
ATOM 1634 N N . ALA A 1 201 ? -15.939 -3.731 52.038 1.00 57.31 201 ALA A N 1
ATOM 1635 C CA . ALA A 1 201 ? -16.260 -4.168 50.680 1.00 57.31 201 ALA A CA 1
ATOM 1636 C C . ALA A 1 201 ? -17.503 -5.074 50.586 1.00 57.31 201 ALA A C 1
ATOM 1638 O O . ALA A 1 201 ? -17.824 -5.551 49.497 1.00 57.31 201 ALA A O 1
ATOM 1639 N N . LYS A 1 202 ? -18.211 -5.324 51.697 1.00 61.44 202 LYS A N 1
ATOM 1640 C CA . LYS A 1 202 ? -19.470 -6.084 51.686 1.00 61.44 202 LYS A CA 1
ATOM 1641 C C . LYS A 1 202 ? -20.550 -5.290 50.938 1.00 61.44 202 LYS A C 1
ATOM 1643 O O . LYS A 1 202 ? -20.926 -4.203 51.369 1.00 61.44 202 LYS A O 1
ATOM 1648 N N . SER A 1 203 ? -21.043 -5.837 49.828 1.00 65.31 203 SER A N 1
ATOM 1649 C CA . SER A 1 203 ? -22.274 -5.370 49.184 1.00 65.31 203 SER A CA 1
ATOM 1650 C C . SER A 1 203 ? -23.477 -6.085 49.824 1.00 65.31 203 SER A C 1
ATOM 1652 O O . SER A 1 203 ? -23.347 -7.243 50.229 1.00 65.31 203 SER A O 1
ATOM 1654 N N . PRO A 1 204 ? -24.643 -5.422 49.938 1.00 68.56 204 PRO A N 1
ATOM 1655 C CA . PRO A 1 204 ? -25.892 -6.073 50.336 1.00 68.56 204 PRO A CA 1
ATOM 1656 C C . PRO A 1 204 ? -26.287 -7.241 49.423 1.00 68.56 204 PRO A C 1
ATOM 1658 O O . PRO A 1 204 ? -26.883 -8.208 49.893 1.00 68.56 204 PRO A O 1
ATOM 1661 N N . THR A 1 205 ? -25.966 -7.139 48.131 1.00 77.75 205 THR A N 1
ATOM 1662 C CA . THR A 1 205 ? -26.375 -8.094 47.095 1.00 77.75 205 THR A CA 1
ATOM 1663 C C . THR A 1 205 ? -25.290 -9.118 46.763 1.00 77.75 205 THR A C 1
ATOM 1665 O O . THR A 1 205 ? -25.614 -10.274 46.507 1.00 77.75 205 THR A O 1
ATOM 1668 N N . TYR A 1 206 ? -24.016 -8.717 46.762 1.00 78.00 206 TYR A N 1
ATOM 1669 C CA . TYR A 1 206 ? -22.902 -9.548 46.305 1.00 78.00 206 TYR A CA 1
ATOM 1670 C C . TYR A 1 206 ? -21.909 -9.834 47.423 1.00 78.00 206 TYR A C 1
ATOM 1672 O O . TYR A 1 206 ? -21.385 -8.932 48.087 1.00 78.00 206 TYR A O 1
ATOM 1680 N N . SER A 1 207 ? -21.576 -11.112 47.572 1.00 80.19 207 SER A N 1
ATOM 1681 C CA . SER A 1 207 ? -20.460 -11.526 48.402 1.00 80.19 207 SER A CA 1
ATOM 1682 C C . SER A 1 207 ? -19.133 -11.092 47.768 1.00 80.19 207 SER A C 1
ATOM 1684 O O . SER A 1 207 ? -18.986 -11.054 46.544 1.00 80.19 207 SER A O 1
ATOM 1686 N N . PRO A 1 208 ? -18.104 -10.832 48.581 1.00 77.44 208 PRO A N 1
ATOM 1687 C CA . PRO A 1 208 ? -16.779 -10.511 48.069 1.00 77.44 208 PRO A CA 1
ATOM 1688 C C . PRO A 1 208 ? -16.181 -11.515 47.079 1.00 77.44 208 PRO A C 1
ATOM 1690 O O . PRO A 1 208 ? -15.460 -11.127 46.161 1.00 77.44 208 PRO A O 1
ATOM 1693 N N . LYS A 1 209 ? -16.484 -12.805 47.263 1.00 80.25 209 LYS A N 1
ATOM 1694 C CA . LYS A 1 209 ? -16.046 -13.867 46.358 1.00 80.25 209 LYS A CA 1
ATOM 1695 C C . LYS A 1 209 ? -16.713 -13.729 44.991 1.00 80.25 209 LYS A C 1
ATOM 1697 O O . LYS A 1 209 ? -16.025 -13.811 43.985 1.00 80.25 209 LYS A O 1
ATOM 1702 N N . GLU A 1 210 ? -18.014 -13.448 44.953 1.00 84.50 210 GLU A N 1
ATOM 1703 C CA . GLU A 1 210 ? -18.730 -13.223 43.692 1.00 84.50 210 GLU A CA 1
ATOM 1704 C C . GLU A 1 210 ? -18.183 -12.005 42.945 1.00 84.50 210 GLU A C 1
ATOM 1706 O O . GLU A 1 210 ? -18.030 -12.058 41.728 1.00 84.50 210 GLU A O 1
ATOM 1711 N N . VAL A 1 211 ? -17.814 -10.931 43.653 1.00 87.06 211 VAL A N 1
ATOM 1712 C CA . VAL A 1 211 ? -17.193 -9.758 43.016 1.00 87.06 211 VAL A CA 1
ATOM 1713 C C . VAL A 1 211 ? -15.823 -10.099 42.418 1.00 87.06 211 VAL A C 1
ATOM 1715 O O . VAL A 1 211 ? -15.511 -9.653 41.311 1.00 87.06 211 VAL A O 1
ATOM 1718 N N . ALA A 1 212 ? -15.020 -10.912 43.109 1.00 85.06 212 ALA A N 1
ATOM 1719 C CA . ALA A 1 212 ? -13.755 -11.415 42.576 1.00 85.06 212 ALA A CA 1
ATOM 1720 C C . ALA A 1 212 ? -13.972 -12.303 41.340 1.00 85.06 212 ALA A C 1
ATOM 1722 O O . ALA A 1 212 ? -13.342 -12.076 40.308 1.00 85.06 212 ALA A O 1
ATOM 1723 N N . ASP A 1 213 ? -14.934 -13.226 41.398 1.00 86.62 213 ASP A N 1
ATOM 1724 C CA . ASP A 1 213 ? -15.289 -14.099 40.277 1.00 86.62 213 ASP A CA 1
ATOM 1725 C C . ASP A 1 213 ? -15.775 -13.284 39.062 1.00 86.62 213 ASP A C 1
ATOM 1727 O O . ASP A 1 213 ? -15.410 -13.582 37.923 1.00 86.62 213 ASP A O 1
ATOM 1731 N N . MET A 1 214 ? -16.551 -12.213 39.279 1.00 90.44 214 MET A N 1
ATOM 1732 C CA . MET A 1 214 ? -16.950 -11.273 38.224 1.00 90.44 214 MET A CA 1
ATOM 1733 C C . MET A 1 214 ? -15.738 -10.582 37.592 1.00 90.44 214 MET A C 1
ATOM 1735 O O . MET A 1 214 ? -15.651 -10.493 36.366 1.00 90.44 214 MET A O 1
ATOM 1739 N N . PHE A 1 215 ? -14.799 -10.101 38.409 1.00 90.44 215 PHE A N 1
ATOM 1740 C CA . PHE A 1 215 ? -13.593 -9.422 37.936 1.00 90.44 215 PHE A CA 1
ATOM 1741 C C . PHE A 1 215 ? -12.711 -10.355 37.096 1.00 90.44 215 PHE A C 1
ATOM 1743 O O . PHE A 1 215 ? -12.325 -10.014 35.973 1.00 90.44 215 PHE A O 1
ATOM 1750 N N . ASP A 1 216 ? -12.466 -11.568 37.590 1.00 88.62 216 ASP A N 1
ATOM 1751 C CA . ASP A 1 216 ? -11.669 -12.578 36.894 1.00 88.62 216 ASP A CA 1
ATOM 1752 C C . ASP A 1 216 ? -12.356 -13.059 35.615 1.00 88.62 216 ASP A C 1
ATOM 1754 O O . ASP A 1 216 ? -11.709 -13.216 34.573 1.00 88.62 216 ASP A O 1
ATOM 1758 N N . LYS A 1 217 ? -13.684 -13.227 35.646 1.00 91.12 217 LYS A N 1
ATOM 1759 C CA . LYS A 1 217 ? -14.468 -13.569 34.457 1.00 91.12 217 LYS A CA 1
ATOM 1760 C C . LYS A 1 217 ? -14.392 -12.464 33.403 1.00 91.12 217 LYS A C 1
ATOM 1762 O O . LYS A 1 217 ? -14.171 -12.773 32.232 1.00 91.12 217 LYS A O 1
ATOM 1767 N N . ALA A 1 218 ? -14.507 -11.193 33.793 1.00 91.88 218 ALA A N 1
ATOM 1768 C CA . ALA A 1 218 ? -14.335 -10.069 32.874 1.00 91.88 218 ALA A CA 1
ATOM 1769 C C . ALA A 1 218 ? -12.930 -10.072 32.249 1.00 91.88 218 ALA A C 1
ATOM 1771 O O . ALA A 1 218 ? -12.805 -10.069 31.023 1.00 91.88 218 ALA A O 1
ATOM 1772 N N . LYS A 1 219 ? -11.877 -10.196 33.068 1.00 89.56 219 LYS A N 1
ATOM 1773 C CA . LYS A 1 219 ? -10.477 -10.259 32.616 1.00 89.56 219 LYS A CA 1
ATOM 1774 C C . LYS A 1 219 ? -10.223 -11.430 31.659 1.00 89.56 219 LYS A C 1
ATOM 1776 O O . LYS A 1 219 ? -9.537 -11.267 30.648 1.00 89.56 219 LYS A O 1
ATOM 1781 N N . LYS A 1 220 ? -10.806 -12.603 31.927 1.00 87.06 220 LYS A N 1
ATOM 1782 C CA . LYS A 1 220 ? -10.747 -13.772 31.034 1.00 87.06 220 LYS A CA 1
ATOM 1783 C C . LYS A 1 220 ? -11.459 -13.503 29.709 1.00 87.06 220 LYS A C 1
ATOM 1785 O O . LYS A 1 220 ? -10.903 -13.793 28.650 1.00 87.06 220 LYS A O 1
ATOM 1790 N N . ASN A 1 221 ? -12.652 -12.917 29.754 1.00 88.31 221 ASN A N 1
ATOM 1791 C CA . ASN A 1 221 ? -13.461 -12.671 28.565 1.00 88.31 221 ASN A CA 1
ATOM 1792 C C . ASN A 1 221 ? -12.855 -11.601 27.645 1.00 88.31 221 ASN A C 1
ATOM 1794 O O . ASN A 1 221 ? -12.953 -11.743 26.427 1.00 88.31 221 ASN A O 1
ATOM 1798 N N . MET A 1 222 ? -12.117 -10.626 28.189 1.00 83.88 222 MET A N 1
ATOM 1799 C CA . MET A 1 222 ? -11.336 -9.646 27.410 1.00 83.88 222 MET A CA 1
ATOM 1800 C C . MET A 1 222 ? -10.238 -10.283 26.546 1.00 83.88 222 MET A C 1
ATOM 1802 O O . MET A 1 222 ? -9.817 -9.697 25.553 1.00 83.88 222 MET A O 1
ATOM 1806 N N . ARG A 1 223 ? -9.766 -11.486 26.905 1.00 69.75 223 ARG A N 1
ATOM 1807 C CA . ARG A 1 223 ? -8.755 -12.241 26.140 1.00 69.75 223 ARG A CA 1
ATOM 1808 C C . ARG A 1 223 ? -9.358 -13.103 25.031 1.00 69.75 223 ARG A C 1
ATOM 1810 O O . ARG A 1 223 ? -8.618 -13.668 24.229 1.00 69.75 223 ARG A O 1
ATOM 1817 N N . SER A 1 224 ? -10.679 -13.245 25.017 1.00 68.19 224 SER A N 1
ATOM 1818 C CA . SER A 1 224 ? -11.425 -14.144 24.136 1.00 68.19 224 SER A CA 1
ATOM 1819 C C . SER A 1 224 ? -12.268 -13.360 23.123 1.00 68.19 224 SER A C 1
ATOM 1821 O O . SER A 1 224 ? -12.356 -12.137 23.194 1.00 68.19 224 SER A O 1
ATOM 1823 N N . ALA A 1 225 ? -12.927 -14.048 22.186 1.00 68.25 225 ALA A N 1
ATOM 1824 C CA . ALA A 1 225 ? -13.861 -13.412 21.249 1.00 68.25 225 ALA A CA 1
ATOM 1825 C C . ALA A 1 225 ? -15.096 -12.778 21.938 1.00 68.25 225 ALA A C 1
ATOM 1827 O O . ALA A 1 225 ? -15.849 -12.052 21.293 1.00 68.25 225 ALA A O 1
ATOM 1828 N N . SER A 1 226 ? -15.275 -13.000 23.244 1.00 85.00 226 SER A N 1
ATOM 1829 C CA . SER A 1 226 ? -16.427 -12.581 24.051 1.00 85.00 226 SER A CA 1
ATOM 1830 C C . SER A 1 226 ? -16.213 -11.233 24.760 1.00 85.00 226 SER A C 1
ATOM 1832 O O . SER A 1 226 ? -16.627 -11.043 25.905 1.00 85.00 226 SER A O 1
ATOM 1834 N N . VAL A 1 227 ? -15.579 -10.266 24.086 1.00 89.31 227 VAL A N 1
ATOM 1835 C CA . VAL A 1 227 ? -15.285 -8.928 24.646 1.00 89.31 227 VAL A CA 1
ATOM 1836 C C . VAL A 1 227 ? -16.549 -8.222 25.155 1.00 89.31 227 VAL A C 1
ATOM 1838 O O . VAL A 1 227 ? -16.519 -7.575 26.200 1.00 89.31 227 VAL A O 1
ATOM 1841 N N . ASN A 1 228 ? -17.683 -8.392 24.472 1.00 92.12 228 ASN A N 1
ATOM 1842 C CA . ASN A 1 228 ? -18.958 -7.814 24.904 1.00 92.12 228 ASN A CA 1
ATOM 1843 C C . ASN A 1 228 ? -19.429 -8.350 26.257 1.00 92.12 228 ASN A C 1
ATOM 1845 O O . ASN A 1 228 ? -19.956 -7.581 27.056 1.00 92.12 228 ASN A O 1
ATOM 1849 N N . GLU A 1 229 ? -19.200 -9.631 26.548 1.00 92.19 229 GLU A N 1
ATOM 1850 C CA . GLU A 1 229 ? -19.551 -10.200 27.849 1.00 92.19 229 GLU A CA 1
ATOM 1851 C C . GLU A 1 229 ? -18.700 -9.571 28.958 1.00 92.19 229 GLU A C 1
ATOM 1853 O O . GLU A 1 229 ? -19.220 -9.243 30.021 1.00 92.19 229 GLU A O 1
ATOM 1858 N N . ALA A 1 230 ? -17.411 -9.322 28.701 1.00 93.06 230 ALA A N 1
ATOM 1859 C CA . ALA A 1 230 ? -16.567 -8.603 29.652 1.00 93.06 230 ALA A CA 1
ATOM 1860 C C . ALA A 1 230 ? -17.093 -7.188 29.927 1.00 93.06 230 ALA A C 1
ATOM 1862 O O . ALA A 1 230 ? -17.233 -6.804 31.086 1.00 93.06 230 ALA A O 1
ATOM 1863 N N . VAL A 1 231 ? -17.438 -6.434 28.877 1.00 94.19 231 VAL A N 1
ATOM 1864 C CA . VAL A 1 231 ? -17.993 -5.076 29.015 1.00 94.19 231 VAL A CA 1
ATOM 1865 C C . VAL A 1 231 ? -19.302 -5.086 29.802 1.00 94.19 231 VAL A C 1
ATOM 1867 O O . VAL A 1 231 ? -19.489 -4.248 30.684 1.00 94.19 231 VAL A O 1
ATOM 1870 N N . MET A 1 232 ? -20.177 -6.060 29.548 1.00 94.69 232 MET A N 1
ATOM 1871 C CA . MET A 1 232 ? -21.425 -6.219 30.293 1.00 94.69 232 MET A CA 1
ATOM 1872 C C . MET A 1 232 ? -21.186 -6.534 31.772 1.00 94.69 232 MET A C 1
ATOM 1874 O O . MET A 1 232 ? -21.845 -5.934 32.618 1.00 94.69 232 MET A O 1
ATOM 1878 N N . ILE A 1 233 ? -20.244 -7.428 32.098 1.00 94.94 233 ILE A N 1
ATOM 1879 C CA . ILE A 1 233 ? -19.892 -7.751 33.491 1.00 94.94 233 ILE A CA 1
ATOM 1880 C C . ILE A 1 233 ? -19.341 -6.509 34.200 1.00 94.94 233 ILE A C 1
ATOM 1882 O O . ILE A 1 233 ? -19.791 -6.185 35.297 1.00 94.94 233 ILE A O 1
ATOM 1886 N N . ILE A 1 234 ? -18.417 -5.787 33.559 1.00 95.19 234 ILE A N 1
ATOM 1887 C CA . ILE A 1 234 ? -17.812 -4.565 34.104 1.00 95.19 234 ILE A CA 1
ATOM 1888 C C . ILE A 1 234 ? -18.891 -3.509 34.357 1.00 95.19 234 ILE A C 1
ATOM 1890 O O . ILE A 1 234 ? -19.012 -2.995 35.465 1.00 95.19 234 ILE A O 1
ATOM 1894 N N . ASN A 1 235 ? -19.719 -3.206 33.357 1.00 95.69 235 ASN A N 1
ATOM 1895 C CA . ASN A 1 235 ? -20.773 -2.203 33.498 1.00 95.69 235 ASN A CA 1
ATOM 1896 C C . ASN A 1 235 ? -21.852 -2.625 34.503 1.00 95.69 235 ASN A C 1
ATOM 1898 O O . ASN A 1 235 ? -22.358 -1.783 35.243 1.00 95.69 235 ASN A O 1
ATOM 1902 N N . GLY A 1 236 ? -22.176 -3.918 34.566 1.00 94.44 236 GLY A N 1
ATOM 1903 C CA . GLY A 1 236 ? -23.064 -4.483 35.578 1.00 94.44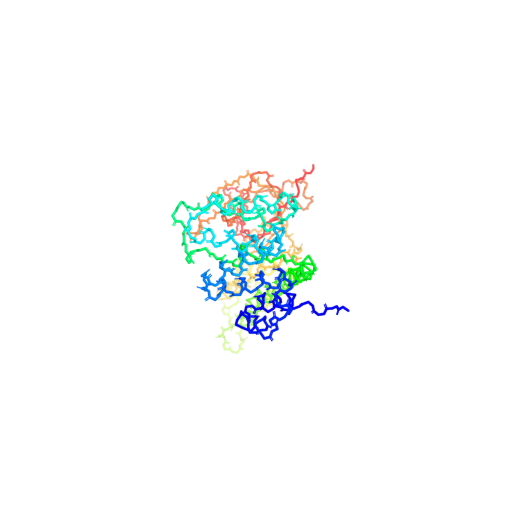 236 GLY A CA 1
ATOM 1904 C C . GLY A 1 236 ? -22.515 -4.279 36.990 1.00 94.44 236 GLY A C 1
ATOM 1905 O O . GLY A 1 236 ? -23.238 -3.790 37.856 1.00 94.44 236 GLY A O 1
ATOM 1906 N N . ALA A 1 237 ? -21.224 -4.550 37.206 1.00 92.44 237 ALA A N 1
ATOM 1907 C CA . ALA A 1 237 ? -20.551 -4.292 38.478 1.00 92.44 237 ALA A CA 1
ATOM 1908 C C . ALA A 1 237 ? -20.570 -2.796 38.839 1.00 92.44 237 ALA A C 1
ATOM 1910 O O . ALA A 1 237 ? -20.912 -2.435 39.964 1.00 92.44 237 ALA A O 1
ATOM 1911 N N . LEU A 1 238 ? -20.298 -1.907 37.880 1.00 93.69 238 LEU A N 1
ATOM 1912 C CA . LEU A 1 238 ? -20.345 -0.456 38.099 1.00 93.69 238 LEU A CA 1
ATOM 1913 C C . LEU A 1 238 ? -21.751 0.049 38.468 1.00 93.69 238 LEU A C 1
ATOM 1915 O O . LEU A 1 238 ? -21.876 0.977 39.272 1.00 93.69 238 LEU A O 1
ATOM 1919 N N . LYS A 1 239 ? -22.801 -0.574 37.921 1.00 92.31 239 LYS A N 1
ATOM 1920 C CA . LYS A 1 239 ? -24.207 -0.238 38.198 1.00 92.31 239 LYS A CA 1
ATOM 1921 C C . LYS A 1 239 ? -24.756 -0.882 39.477 1.00 92.31 239 LYS A C 1
ATOM 1923 O O . LYS A 1 239 ? -25.762 -0.419 40.007 1.00 92.31 239 LYS A O 1
ATOM 1928 N N . SER A 1 240 ? -24.114 -1.936 39.968 1.00 90.19 240 SER A N 1
ATOM 1929 C CA . SER A 1 240 ? -24.518 -2.635 41.189 1.00 90.19 240 SER A CA 1
ATOM 1930 C C . SER A 1 240 ? -24.302 -1.799 42.461 1.00 90.19 240 SER A C 1
ATOM 1932 O O . SER A 1 240 ? -23.804 -0.673 42.427 1.00 90.19 240 SER A O 1
ATOM 1934 N N . ASP A 1 241 ? -24.644 -2.374 43.606 1.00 87.50 241 ASP A N 1
ATOM 1935 C CA . ASP A 1 241 ? -24.416 -1.831 44.947 1.00 87.50 241 ASP A CA 1
ATOM 1936 C C . ASP A 1 241 ? -23.023 -2.175 45.523 1.00 87.50 241 ASP A C 1
ATOM 1938 O O . ASP A 1 241 ? -22.783 -1.989 46.716 1.00 87.50 241 ASP A O 1
ATOM 1942 N N . ILE A 1 242 ? -22.093 -2.673 44.695 1.00 87.12 242 ILE A N 1
ATOM 1943 C CA . ILE A 1 242 ? -20.697 -2.926 45.082 1.00 87.12 242 ILE A CA 1
ATOM 1944 C C . ILE A 1 242 ? -20.034 -1.640 45.608 1.00 87.12 242 ILE A C 1
ATOM 1946 O O . ILE A 1 242 ? -20.306 -0.535 45.135 1.00 87.12 242 ILE A O 1
ATOM 1950 N N . ASN A 1 243 ? -19.131 -1.794 46.581 1.00 85.06 243 ASN A N 1
ATOM 1951 C CA . ASN A 1 243 ? -18.370 -0.693 47.168 1.00 85.06 243 ASN A CA 1
ATOM 1952 C C . ASN A 1 243 ? -17.614 0.134 46.103 1.00 85.06 243 ASN A C 1
ATOM 1954 O O . ASN A 1 243 ? -17.017 -0.412 45.174 1.00 85.06 243 ASN A O 1
ATOM 1958 N N . GLU A 1 244 ? -17.593 1.456 46.284 1.00 86.00 244 GLU A N 1
ATOM 1959 C CA . GLU A 1 244 ? -16.980 2.413 45.357 1.00 86.00 244 GLU A CA 1
ATOM 1960 C C . GLU A 1 244 ? -15.491 2.142 45.071 1.00 86.00 244 GLU A C 1
ATOM 1962 O O . GLU A 1 244 ? -15.053 2.265 43.931 1.00 86.00 244 GLU A O 1
ATOM 1967 N N . TYR A 1 245 ? -14.723 1.691 46.067 1.00 83.50 245 TYR A N 1
ATOM 1968 C CA . TYR A 1 245 ? -13.322 1.296 45.889 1.00 83.50 245 TYR A CA 1
ATOM 1969 C C . TYR A 1 245 ? -13.177 0.162 44.864 1.00 83.50 245 TYR A C 1
ATOM 1971 O O . TYR A 1 245 ? -12.321 0.214 43.983 1.00 83.50 245 TYR A O 1
ATOM 1979 N N . LEU A 1 246 ? -14.038 -0.858 44.943 1.00 85.06 246 LEU A N 1
ATOM 1980 C CA . LEU A 1 246 ? -14.017 -1.968 43.990 1.00 85.06 246 LEU A CA 1
ATOM 1981 C C . LEU A 1 246 ? -14.522 -1.523 42.615 1.00 85.06 246 LEU A C 1
ATOM 1983 O O . LEU A 1 246 ? -13.970 -1.943 41.600 1.00 85.06 246 LEU A O 1
ATOM 1987 N N . LYS A 1 247 ? -15.515 -0.626 42.561 1.00 89.44 247 LYS A N 1
ATOM 1988 C CA . LYS A 1 247 ? -15.962 -0.019 41.299 1.00 89.44 247 LYS A CA 1
ATOM 1989 C C . LYS A 1 247 ? -14.832 0.717 40.591 1.00 89.44 247 LYS A C 1
ATOM 1991 O O . LYS A 1 247 ? -14.702 0.564 39.382 1.00 89.44 247 LYS A O 1
ATOM 1996 N N . GLU A 1 248 ? -13.977 1.431 41.316 1.00 88.50 248 GLU A N 1
ATOM 1997 C CA . GLU A 1 248 ? -12.812 2.089 40.719 1.00 88.50 248 GLU A CA 1
ATOM 1998 C C . GLU A 1 248 ? -11.876 1.081 40.039 1.00 88.50 248 GLU A C 1
ATOM 2000 O O . GLU A 1 248 ? -11.411 1.308 38.925 1.00 88.50 248 GLU A O 1
ATOM 2005 N N . ARG A 1 249 ? -11.689 -0.105 40.628 1.00 89.25 249 ARG A N 1
ATOM 2006 C CA . ARG A 1 249 ? -10.913 -1.184 39.996 1.00 89.25 249 ARG A CA 1
ATOM 2007 C C . ARG A 1 249 ? -11.576 -1.716 38.727 1.00 89.25 249 ARG A C 1
ATOM 2009 O O . ARG A 1 249 ? -10.876 -1.995 37.756 1.00 89.25 249 ARG A O 1
ATOM 2016 N N . PHE A 1 250 ? -12.906 -1.795 38.683 1.00 92.25 250 PHE A N 1
ATOM 2017 C CA . PHE A 1 250 ? -13.639 -2.093 37.446 1.00 92.25 250 PHE A CA 1
ATOM 2018 C C . PHE A 1 250 ? -13.522 -0.969 36.402 1.00 92.25 250 PHE A C 1
ATOM 2020 O O . PHE A 1 250 ? -13.449 -1.277 35.213 1.00 92.25 250 PHE A O 1
ATOM 2027 N N . ARG A 1 251 ? -13.455 0.313 36.805 1.00 92.69 251 ARG A N 1
ATOM 2028 C CA . ARG A 1 251 ? -13.192 1.437 35.882 1.00 92.69 251 ARG A CA 1
ATOM 2029 C C . ARG A 1 251 ? -11.804 1.319 35.266 1.00 92.69 251 ARG A C 1
ATOM 2031 O O . ARG A 1 251 ? -11.692 1.347 34.047 1.00 92.69 251 ARG A O 1
ATOM 2038 N N . VAL A 1 252 ? -10.783 1.069 36.085 1.00 90.31 252 VAL A N 1
ATOM 2039 C CA . VAL A 1 252 ? -9.418 0.802 35.605 1.00 90.31 252 VAL A CA 1
ATOM 2040 C C . VAL A 1 252 ? -9.405 -0.394 34.654 1.00 90.31 252 VAL A C 1
ATOM 2042 O O . VAL A 1 252 ? -8.836 -0.298 33.573 1.00 90.31 252 VAL A O 1
ATOM 2045 N N . LEU A 1 253 ? -10.076 -1.499 35.001 1.00 90.50 253 LEU A N 1
ATOM 2046 C CA . LEU A 1 253 ? -10.174 -2.675 34.130 1.00 90.50 253 LEU A CA 1
ATOM 2047 C C . LEU A 1 253 ? -10.835 -2.347 32.779 1.00 90.50 253 LEU A C 1
ATOM 2049 O O . LEU A 1 253 ? -10.405 -2.865 31.747 1.00 90.50 253 LEU A O 1
ATOM 2053 N N . LYS A 1 254 ? -11.848 -1.468 32.767 1.00 91.00 254 LYS A N 1
ATOM 2054 C CA . LYS A 1 254 ? -12.562 -1.042 31.554 1.00 91.00 254 LYS A CA 1
ATOM 2055 C C . LYS A 1 254 ? -11.642 -0.380 30.525 1.00 91.00 254 LYS A C 1
ATOM 2057 O O . LYS A 1 254 ? -11.836 -0.594 29.329 1.00 91.00 254 LYS A O 1
ATOM 2062 N N . GLU A 1 255 ? -10.628 0.359 30.968 1.00 89.12 255 GLU A N 1
ATOM 2063 C CA . GLU A 1 255 ? -9.656 1.024 30.084 1.00 89.12 255 GLU A CA 1
ATOM 2064 C C . GLU A 1 255 ? -8.809 0.030 29.270 1.00 89.12 255 GLU A C 1
ATOM 2066 O O . GLU A 1 255 ? -8.314 0.357 28.194 1.00 89.12 255 GLU A O 1
ATOM 2071 N N . PHE A 1 256 ? -8.690 -1.220 29.730 1.00 88.12 256 PHE A N 1
ATOM 2072 C CA . PHE A 1 256 ? -7.963 -2.277 29.022 1.00 88.12 256 PHE A CA 1
ATOM 2073 C C . PHE A 1 256 ? -8.824 -3.032 27.998 1.00 88.12 256 PHE A C 1
ATOM 2075 O O . PHE A 1 256 ? -8.357 -4.006 27.403 1.00 88.12 256 PHE A O 1
ATOM 2082 N N . VAL A 1 257 ? -10.089 -2.643 27.789 1.00 87.81 257 VAL A N 1
ATOM 2083 C CA . VAL A 1 257 ? -10.966 -3.286 26.799 1.00 87.81 257 VAL A CA 1
ATOM 2084 C C . VAL A 1 257 ? -10.544 -2.879 25.386 1.00 87.81 257 VAL A C 1
ATOM 2086 O O . VAL A 1 257 ? -10.842 -1.783 24.910 1.00 87.81 257 VAL A O 1
ATOM 2089 N N . ILE A 1 258 ? -9.893 -3.804 24.682 1.00 82.81 258 ILE A N 1
ATOM 2090 C CA . ILE A 1 258 ? -9.434 -3.617 23.300 1.00 82.81 258 ILE A CA 1
ATOM 2091 C C . ILE A 1 258 ? -10.504 -4.108 22.321 1.00 82.81 258 ILE A C 1
ATOM 2093 O O . ILE A 1 258 ? -11.189 -5.102 22.569 1.00 82.81 258 ILE A O 1
ATOM 2097 N N . ALA A 1 259 ? -10.625 -3.427 21.181 1.00 83.94 259 ALA A N 1
ATOM 2098 C CA . ALA A 1 259 ? -11.470 -3.874 20.083 1.00 83.94 259 ALA A CA 1
ATOM 2099 C C . ALA A 1 259 ? -11.000 -5.242 19.554 1.00 83.94 259 ALA A C 1
ATOM 2101 O O . ALA A 1 259 ? -9.831 -5.370 19.173 1.00 83.94 259 ALA A O 1
ATOM 2102 N N . PRO A 1 260 ? -11.874 -6.264 19.481 1.00 83.31 260 PRO A N 1
ATOM 2103 C CA . PRO A 1 260 ? -11.520 -7.506 18.808 1.00 83.31 260 PRO A CA 1
ATOM 2104 C C . PRO A 1 260 ? -11.255 -7.258 17.314 1.00 83.31 260 PRO A C 1
ATOM 2106 O O . PRO A 1 260 ? -11.762 -6.300 16.722 1.00 83.31 260 PRO A O 1
ATOM 2109 N N . ASP A 1 261 ? -10.461 -8.126 16.684 1.00 82.50 261 ASP A N 1
ATOM 2110 C CA . ASP A 1 261 ? -10.276 -8.077 15.231 1.00 82.50 261 ASP A CA 1
ATOM 2111 C C . ASP A 1 261 ? -11.635 -8.286 14.545 1.00 82.50 261 ASP A C 1
ATOM 2113 O O . ASP A 1 261 ? -12.376 -9.219 14.871 1.00 82.50 261 ASP A O 1
ATOM 2117 N N . TYR A 1 262 ? -11.944 -7.436 13.567 1.00 84.56 262 TYR A N 1
ATOM 2118 C CA . TYR A 1 262 ? -13.155 -7.502 12.751 1.00 84.56 262 TYR A CA 1
ATOM 2119 C C . TYR A 1 262 ? -13.427 -8.901 12.157 1.00 84.56 262 TYR A C 1
ATOM 2121 O O . TYR A 1 262 ? -14.590 -9.288 12.004 1.00 84.56 262 TYR A O 1
ATOM 2129 N N . ASN A 1 263 ? -12.380 -9.662 11.815 1.00 81.75 263 ASN A N 1
ATOM 2130 C CA . ASN A 1 263 ? -12.508 -11.011 11.249 1.00 81.75 263 ASN A CA 1
ATOM 2131 C C . ASN A 1 263 ? -12.763 -12.096 12.309 1.00 81.75 263 ASN A C 1
ATOM 2133 O O . ASN A 1 263 ? -13.297 -13.161 11.990 1.00 81.75 263 ASN A O 1
ATOM 2137 N N . ILE A 1 264 ? -12.375 -11.840 13.560 1.00 78.69 264 ILE A N 1
ATOM 2138 C CA . ILE A 1 264 ? -12.530 -12.767 14.690 1.00 78.69 264 ILE A CA 1
ATOM 2139 C C . ILE A 1 264 ? -13.855 -12.504 15.420 1.00 78.69 264 ILE A C 1
ATOM 2141 O O . ILE A 1 264 ? -14.461 -13.432 15.953 1.00 78.69 264 ILE A O 1
ATOM 2145 N N . PHE A 1 265 ? -14.336 -11.259 15.408 1.00 83.12 265 PHE A N 1
ATOM 2146 C CA . PHE A 1 265 ? -15.590 -10.853 16.032 1.00 83.12 265 PHE A CA 1
ATOM 2147 C C . PHE A 1 265 ? -16.808 -11.427 15.286 1.00 83.12 265 PHE A C 1
ATOM 2149 O O . PHE A 1 265 ? -17.244 -10.902 14.257 1.00 83.12 265 PHE A O 1
ATOM 2156 N N . ARG A 1 266 ? -17.342 -12.542 15.803 1.00 73.69 266 ARG A N 1
ATOM 2157 C CA . ARG A 1 266 ? -18.497 -13.262 15.233 1.00 73.69 266 ARG A CA 1
ATOM 2158 C C . ARG A 1 266 ? -19.812 -12.968 15.951 1.00 73.69 266 ARG A C 1
ATOM 2160 O O . ARG A 1 266 ? -20.853 -12.925 15.306 1.00 73.69 266 ARG A O 1
ATOM 2167 N N . GLU A 1 267 ? -19.766 -12.753 17.260 1.00 77.62 267 GLU A N 1
ATOM 2168 C CA . GLU A 1 267 ? -20.953 -12.603 18.105 1.00 77.62 267 GLU A CA 1
ATOM 2169 C C . GLU A 1 267 ? -21.328 -11.126 18.265 1.00 77.62 267 GLU A C 1
ATOM 2171 O O . GLU A 1 267 ? -21.054 -10.485 19.282 1.00 77.62 267 GLU A O 1
ATOM 2176 N N . SER A 1 268 ? -21.945 -10.565 17.224 1.00 89.50 268 SER A N 1
ATOM 2177 C CA . SER A 1 268 ? -22.524 -9.226 17.308 1.00 89.50 268 SER A CA 1
ATOM 2178 C C . SER A 1 268 ? -23.928 -9.285 17.910 1.00 89.50 268 SER A C 1
ATOM 2180 O O . SER A 1 268 ? -24.772 -9.987 17.354 1.00 89.50 268 SER A O 1
ATOM 2182 N N . PRO A 1 269 ? -24.226 -8.520 18.975 1.00 92.19 269 PRO A N 1
ATOM 2183 C CA . PRO A 1 269 ? -25.582 -8.413 19.495 1.00 92.19 269 PRO A CA 1
ATOM 2184 C C . PRO A 1 269 ? -26.477 -7.656 18.508 1.00 92.19 269 PRO A C 1
ATOM 2186 O O . PRO A 1 269 ? -26.012 -6.785 17.765 1.00 92.19 269 PRO A O 1
ATOM 2189 N N . ASP A 1 270 ? -27.770 -7.965 18.527 1.00 92.69 270 ASP A N 1
ATOM 2190 C CA . ASP A 1 270 ? -28.763 -7.269 17.712 1.00 92.69 270 ASP A CA 1
ATOM 2191 C C . ASP A 1 270 ? -29.030 -5.851 18.224 1.00 92.69 270 ASP A C 1
ATOM 2193 O O . ASP A 1 270 ? -28.890 -5.548 19.413 1.00 92.69 270 ASP A O 1
ATOM 2197 N N . TYR A 1 271 ? -29.480 -4.981 17.318 1.00 94.19 271 TYR A N 1
ATOM 2198 C CA . TYR A 1 271 ? -29.788 -3.584 17.625 1.00 94.19 271 TYR A CA 1
ATOM 2199 C C . TYR A 1 271 ? -30.745 -3.429 18.816 1.00 94.19 271 TYR A C 1
ATOM 2201 O O . TYR A 1 271 ? -30.460 -2.670 19.742 1.00 94.19 271 TYR A O 1
ATOM 2209 N N . LEU A 1 272 ? -31.854 -4.177 18.829 1.00 92.94 272 LEU A N 1
ATOM 2210 C CA . LEU A 1 272 ? -32.870 -4.078 19.884 1.00 92.94 272 LEU A CA 1
ATOM 2211 C C . LEU A 1 272 ? -32.322 -4.494 21.255 1.00 92.94 272 LEU A C 1
ATOM 2213 O O . LEU A 1 272 ? -32.625 -3.849 22.258 1.00 92.94 272 LEU A O 1
ATOM 2217 N N . THR A 1 273 ? -31.467 -5.517 21.291 1.00 93.88 273 THR A N 1
ATOM 2218 C CA . THR A 1 273 ? -30.801 -5.985 22.514 1.00 93.88 273 THR A CA 1
ATOM 2219 C C . THR A 1 273 ? -29.900 -4.905 23.099 1.00 93.88 273 THR A C 1
ATOM 2221 O O . THR A 1 273 ? -29.921 -4.669 24.311 1.00 93.88 273 THR A O 1
ATOM 2224 N N . VAL A 1 274 ? -29.142 -4.219 22.236 1.00 94.50 274 VAL A N 1
ATOM 2225 C CA . VAL A 1 274 ? -28.257 -3.124 22.644 1.00 94.50 274 VAL A CA 1
ATOM 2226 C C . VAL A 1 274 ? -29.059 -1.911 23.098 1.00 94.50 274 VAL A C 1
ATOM 2228 O O . VAL A 1 274 ? -28.743 -1.356 24.141 1.00 94.50 274 VAL A O 1
ATOM 2231 N N . VAL A 1 275 ? -30.118 -1.514 22.386 1.00 93.75 275 VAL A N 1
ATOM 2232 C CA . VAL A 1 275 ? -30.968 -0.379 22.795 1.00 93.75 275 VAL A CA 1
ATOM 2233 C C . VAL A 1 275 ? -31.635 -0.632 24.143 1.00 93.75 275 VAL A C 1
ATOM 2235 O O . VAL A 1 275 ? -31.604 0.243 25.006 1.00 93.75 275 VAL A O 1
ATOM 2238 N N . GLY A 1 276 ? -32.186 -1.831 24.355 1.00 93.12 276 GLY A N 1
ATOM 2239 C CA . GLY A 1 276 ? -32.832 -2.194 25.618 1.00 93.12 276 GLY A CA 1
ATOM 2240 C C . GLY A 1 276 ? -31.883 -2.197 26.820 1.00 93.12 276 GLY A C 1
ATOM 2241 O O . GLY A 1 276 ? -32.329 -1.997 27.945 1.00 93.12 276 GLY A O 1
ATOM 2242 N N . ASN A 1 277 ? -30.577 -2.380 26.591 1.00 94.88 277 ASN A N 1
ATOM 2243 C CA . ASN A 1 277 ? -29.567 -2.532 27.641 1.00 94.88 277 ASN A CA 1
ATOM 2244 C C . ASN A 1 277 ? -28.330 -1.645 27.412 1.00 94.88 277 ASN A C 1
ATOM 2246 O O . ASN A 1 277 ? -27.210 -2.048 27.737 1.00 94.88 277 ASN A O 1
ATOM 2250 N N . TYR A 1 278 ? -28.498 -0.451 26.834 1.00 92.50 278 TYR A N 1
ATOM 2251 C CA . TYR A 1 278 ? -27.372 0.327 26.293 1.00 92.50 278 TYR A CA 1
ATOM 2252 C C . TYR A 1 278 ? -26.290 0.647 27.335 1.00 92.50 278 TYR A C 1
ATOM 2254 O O . TYR A 1 278 ? -25.109 0.705 27.001 1.00 92.50 278 TYR A O 1
ATOM 2262 N N . GLU A 1 279 ? -26.663 0.811 28.607 1.00 92.88 279 GLU A N 1
ATOM 2263 C CA . GLU A 1 279 ? -25.720 1.066 29.702 1.00 92.88 279 GLU A CA 1
ATOM 2264 C C . GLU A 1 279 ? -24.750 -0.105 29.913 1.00 92.88 279 GLU A C 1
ATOM 2266 O O . GLU A 1 279 ? -23.558 0.106 30.146 1.00 92.88 279 GLU A O 1
ATOM 2271 N N . LEU A 1 280 ? -25.232 -1.343 29.762 1.00 94.56 280 LEU A N 1
ATOM 2272 C CA . LEU A 1 280 ? -24.408 -2.548 29.873 1.00 94.56 280 LEU A CA 1
ATOM 2273 C C . LEU A 1 280 ? -23.488 -2.717 28.662 1.00 94.56 280 LEU A C 1
ATOM 2275 O O . LEU A 1 280 ? -22.355 -3.166 28.815 1.00 94.56 280 LEU A O 1
ATOM 2279 N N . TYR A 1 281 ? -23.936 -2.291 27.481 1.00 94.44 281 TYR A N 1
ATOM 2280 C CA . TYR A 1 281 ? -23.156 -2.357 26.243 1.00 94.44 281 TYR A CA 1
ATOM 2281 C C . TYR A 1 281 ? -22.240 -1.149 26.008 1.00 94.44 281 TYR A C 1
ATOM 2283 O O . TYR A 1 281 ? -21.480 -1.166 25.044 1.00 94.44 281 TYR A O 1
ATOM 2291 N N . ASN A 1 282 ? -22.267 -0.114 26.853 1.00 94.25 282 ASN A N 1
ATOM 2292 C CA . ASN A 1 282 ? -21.419 1.067 26.683 1.00 94.25 282 ASN A CA 1
ATOM 2293 C C . ASN A 1 282 ? -19.918 0.713 26.731 1.00 94.25 282 ASN A C 1
ATOM 2295 O O . ASN A 1 282 ? -19.372 0.337 27.769 1.00 94.25 282 ASN A O 1
ATOM 2299 N N . GLY A 1 283 ? -19.238 0.893 25.602 1.00 91.94 283 GLY A N 1
ATOM 2300 C CA . GLY A 1 283 ? -17.847 0.521 25.374 1.00 91.94 283 GLY A CA 1
ATOM 2301 C C . GLY A 1 283 ? -17.664 -0.847 24.710 1.00 91.94 283 GLY A C 1
ATOM 2302 O O . GLY A 1 283 ? -16.534 -1.199 24.378 1.00 91.94 283 GLY A O 1
ATOM 2303 N N . GLY A 1 284 ? -18.750 -1.594 24.501 1.00 93.12 284 GLY A N 1
ATOM 2304 C CA . GLY A 1 284 ? -18.787 -2.838 23.737 1.00 93.12 284 GLY A CA 1
ATOM 2305 C C . GLY A 1 284 ? -18.816 -2.590 22.231 1.00 93.12 284 GLY A C 1
ATOM 2306 O O . GLY A 1 284 ? -18.853 -1.449 21.773 1.00 93.12 284 GLY A O 1
ATOM 2307 N N . TYR A 1 285 ? -18.809 -3.668 21.456 1.00 93.94 285 TYR A N 1
ATOM 2308 C CA . TYR A 1 285 ? -18.660 -3.644 20.005 1.00 93.94 285 TYR A CA 1
ATOM 2309 C C . TYR A 1 285 ? -19.839 -4.304 19.298 1.00 93.94 285 TYR A C 1
ATOM 2311 O O . TYR A 1 285 ? -20.410 -5.289 19.768 1.00 93.94 285 TYR A O 1
ATOM 2319 N N . VAL A 1 286 ? -20.192 -3.767 18.136 1.00 94.81 286 VAL A N 1
ATOM 2320 C CA . VAL A 1 286 ? -21.279 -4.261 17.287 1.00 94.81 286 VAL A CA 1
ATOM 2321 C C . VAL A 1 286 ? -20.819 -4.350 15.843 1.00 94.81 286 VAL A C 1
ATOM 2323 O O . VAL A 1 286 ? -19.941 -3.601 15.415 1.00 94.81 286 VAL A O 1
ATOM 2326 N N . LYS A 1 287 ? -21.427 -5.260 15.089 1.00 94.06 287 LYS A N 1
ATOM 2327 C CA . LYS A 1 287 ? -21.241 -5.444 13.654 1.00 94.06 287 LYS A CA 1
ATOM 2328 C C . LYS A 1 287 ? -22.608 -5.476 12.984 1.00 94.06 287 LYS A C 1
ATOM 2330 O O . LYS A 1 287 ? -23.297 -6.493 13.012 1.00 94.06 287 LYS A O 1
ATOM 2335 N N . TRP A 1 288 ? -23.002 -4.355 12.394 1.00 94.88 288 TRP A N 1
ATOM 2336 C CA . TRP A 1 288 ? -24.345 -4.158 11.857 1.00 94.88 288 TRP A CA 1
ATOM 2337 C C . TRP A 1 288 ? -24.321 -3.759 10.393 1.00 94.88 288 TRP A C 1
ATOM 2339 O O . TRP A 1 288 ? -23.468 -2.991 9.955 1.00 94.88 288 TRP A O 1
ATOM 2349 N N . LYS A 1 289 ? -25.305 -4.245 9.640 1.00 94.94 289 LYS A N 1
ATOM 2350 C CA . LYS A 1 289 ? -25.556 -3.798 8.270 1.00 94.94 289 LYS A CA 1
ATOM 2351 C C . LYS A 1 289 ? -26.504 -2.610 8.308 1.00 94.94 289 LYS A C 1
ATOM 2353 O O . LYS A 1 289 ? -27.491 -2.639 9.041 1.00 94.94 289 LYS A O 1
ATOM 2358 N N . ALA A 1 290 ? -26.212 -1.576 7.531 1.00 95.56 290 ALA A N 1
ATOM 2359 C CA . ALA A 1 290 ? -26.982 -0.345 7.559 1.00 95.56 290 ALA A CA 1
ATOM 2360 C C . ALA A 1 290 ? -26.932 0.429 6.240 1.00 95.56 290 ALA A C 1
ATOM 2362 O O . ALA A 1 290 ? -25.962 0.327 5.491 1.00 95.56 290 ALA A O 1
ATOM 2363 N N . ASP A 1 291 ? -27.953 1.249 6.000 1.00 95.00 291 ASP A N 1
ATOM 2364 C CA . ASP A 1 291 ? -27.930 2.263 4.944 1.00 95.00 291 ASP A CA 1
ATOM 2365 C C . ASP A 1 291 ? -27.574 3.635 5.505 1.00 95.00 291 ASP A C 1
ATOM 2367 O O . ASP A 1 291 ? -28.104 4.067 6.531 1.00 95.00 291 ASP A O 1
ATOM 2371 N N . VAL A 1 292 ? -26.700 4.353 4.803 1.00 95.38 292 VAL A N 1
ATOM 2372 C CA . VAL A 1 292 ? -26.366 5.739 5.141 1.00 95.38 292 VAL A CA 1
ATOM 2373 C C . VAL A 1 292 ? -27.508 6.654 4.709 1.00 95.38 292 VAL A C 1
ATOM 2375 O O . VAL A 1 292 ? -27.814 6.759 3.523 1.00 95.38 292 VAL A O 1
ATOM 2378 N N . ASN A 1 293 ? -28.122 7.351 5.663 1.00 94.00 293 ASN A N 1
ATOM 2379 C CA . ASN A 1 293 ? -29.254 8.236 5.399 1.00 94.00 293 ASN A CA 1
ATOM 2380 C C . ASN A 1 293 ? -28.809 9.690 5.189 1.00 94.00 293 ASN A C 1
ATOM 2382 O O . ASN A 1 293 ? -29.116 10.309 4.173 1.00 94.00 293 ASN A O 1
ATOM 2386 N N . SER A 1 294 ? -28.057 10.238 6.144 1.00 93.69 294 SER A N 1
ATOM 2387 C CA . SER A 1 294 ? -27.536 11.605 6.074 1.00 93.69 294 SER A CA 1
ATOM 2388 C C . SER A 1 294 ? -26.157 11.700 6.711 1.00 93.69 294 SER A C 1
ATOM 2390 O O . SER A 1 294 ? -25.784 10.863 7.531 1.00 93.69 294 SER A O 1
ATOM 2392 N N . ILE A 1 295 ? -25.392 12.719 6.319 1.00 93.25 295 ILE A N 1
ATOM 2393 C CA . ILE A 1 295 ? -24.036 12.962 6.810 1.00 93.25 295 ILE A CA 1
ATOM 2394 C C . ILE A 1 295 ? -23.933 14.420 7.238 1.00 93.25 295 ILE A C 1
ATOM 2396 O O . ILE A 1 295 ? -24.337 15.323 6.507 1.00 93.25 295 ILE A O 1
ATOM 2400 N N . SER A 1 296 ? -23.378 14.650 8.419 1.00 91.88 296 SER A N 1
ATOM 2401 C CA . SER A 1 296 ? -23.044 15.967 8.943 1.00 91.88 296 SER A CA 1
ATOM 2402 C C . SER A 1 296 ? -21.616 15.974 9.484 1.00 91.88 296 SER A C 1
ATOM 2404 O O . SER A 1 296 ? -20.999 14.931 9.706 1.00 91.88 296 SER A O 1
ATOM 2406 N N . LYS A 1 297 ? -21.058 17.168 9.679 1.00 90.38 297 LYS A N 1
ATOM 2407 C CA . LYS A 1 297 ? -19.784 17.330 10.383 1.00 90.38 297 LYS A CA 1
ATOM 2408 C C . LYS A 1 297 ? -20.056 17.484 11.872 1.00 90.38 297 LYS A C 1
ATOM 2410 O O . LYS A 1 297 ? -21.028 18.126 12.261 1.00 90.38 297 LYS A O 1
ATOM 2415 N N . THR A 1 298 ? -19.183 16.917 12.689 1.00 88.00 298 THR A N 1
ATOM 2416 C CA . THR A 1 298 ? -19.196 17.075 14.141 1.00 88.00 298 THR A CA 1
ATOM 2417 C C . THR A 1 298 ? -17.782 17.353 14.640 1.00 88.00 298 THR A C 1
ATOM 2419 O O . THR A 1 298 ? -16.801 17.126 13.931 1.00 88.00 298 THR A O 1
ATOM 2422 N N . ASN A 1 299 ? -17.666 17.869 15.855 1.00 85.75 299 ASN A N 1
ATOM 2423 C CA . ASN A 1 299 ? -16.386 18.047 16.523 1.00 85.75 299 ASN A CA 1
ATOM 2424 C C . ASN A 1 299 ? -16.440 17.293 17.852 1.00 85.75 299 ASN A C 1
ATOM 2426 O O . ASN A 1 299 ? -17.406 17.447 18.598 1.00 85.75 299 ASN A O 1
ATOM 2430 N N . ILE A 1 300 ? -15.447 16.441 18.095 1.00 81.06 300 ILE A N 1
ATOM 2431 C CA . ILE A 1 300 ? -15.303 15.681 19.337 1.00 81.06 300 ILE A CA 1
ATOM 2432 C C . ILE A 1 300 ? -13.888 15.943 19.833 1.00 81.06 300 ILE A C 1
ATOM 2434 O O . ILE A 1 300 ? -12.928 15.705 19.100 1.00 81.06 300 ILE A O 1
ATOM 2438 N N . ASP A 1 301 ? -13.780 16.498 21.038 1.00 79.12 301 ASP A N 1
ATOM 2439 C CA . ASP A 1 301 ? -12.512 16.842 21.695 1.00 79.12 301 ASP A CA 1
ATOM 2440 C C . ASP A 1 301 ? -11.575 17.717 20.840 1.00 79.12 301 ASP A C 1
ATOM 2442 O O . ASP A 1 301 ? -10.357 17.558 20.834 1.00 79.12 301 ASP A O 1
ATOM 2446 N N . GLY A 1 302 ? -12.145 18.647 20.068 1.00 80.81 302 GLY A N 1
ATOM 2447 C CA . GLY A 1 302 ? -11.395 19.546 19.185 1.00 80.81 302 GLY A CA 1
ATOM 2448 C C . GLY A 1 302 ? -11.005 18.927 17.839 1.00 80.81 302 GLY A C 1
ATOM 2449 O O . GLY A 1 302 ? -10.527 19.645 16.957 1.00 80.81 302 GLY A O 1
ATOM 2450 N N . VAL A 1 303 ? -11.248 17.630 17.635 1.00 85.06 303 VAL A N 1
ATOM 2451 C CA . VAL A 1 303 ? -10.939 16.920 16.394 1.00 85.06 303 VAL A CA 1
ATOM 2452 C C . VAL A 1 303 ? -12.165 16.915 15.472 1.00 85.06 303 VAL A C 1
ATOM 2454 O O . VAL A 1 303 ? -13.240 16.446 15.864 1.00 85.06 303 VAL A O 1
ATOM 2457 N N . PRO A 1 304 ? -12.039 17.387 14.216 1.00 88.00 304 PRO A N 1
ATOM 2458 C CA . PRO A 1 304 ? -13.128 17.297 13.257 1.00 88.00 304 PRO A CA 1
ATOM 2459 C C . PRO A 1 304 ? -13.401 15.828 12.918 1.00 88.00 304 PRO A C 1
ATOM 2461 O O . PRO A 1 304 ? -12.495 15.066 12.575 1.00 88.00 304 PRO A O 1
ATOM 2464 N N . LYS A 1 305 ? -14.670 15.436 12.997 1.00 91.75 305 LYS A N 1
ATOM 2465 C CA . LYS A 1 305 ? -15.176 14.105 12.653 1.00 91.75 305 LYS A CA 1
ATOM 2466 C C . LYS A 1 305 ? -16.407 14.251 11.765 1.00 91.75 305 LYS A C 1
ATOM 2468 O O . LYS A 1 305 ? -17.057 15.296 11.731 1.00 91.75 305 LYS A O 1
ATOM 2473 N N . ASN A 1 306 ? -16.758 13.186 11.062 1.00 92.94 306 ASN A N 1
ATOM 2474 C CA . ASN A 1 306 ? -18.041 13.105 10.379 1.00 92.94 306 ASN A CA 1
ATOM 2475 C C . ASN A 1 306 ? -19.020 12.297 11.236 1.00 92.94 306 ASN A C 1
ATOM 2477 O O . ASN A 1 306 ? -18.624 11.361 11.931 1.00 92.94 306 ASN A O 1
ATOM 2481 N N . LYS A 1 307 ? -20.298 12.669 11.184 1.00 94.06 307 LYS A N 1
ATOM 2482 C CA . LYS A 1 307 ? -21.418 11.964 11.805 1.00 94.06 307 LYS A CA 1
ATOM 2483 C C . LYS A 1 307 ? -22.375 11.532 10.698 1.00 94.06 307 LYS A C 1
ATOM 2485 O O . LYS A 1 307 ? -22.932 12.376 10.005 1.00 94.06 307 LYS A O 1
ATOM 2490 N N . ALA A 1 308 ? -22.570 10.233 10.524 1.00 95.19 308 ALA A N 1
ATOM 2491 C CA . ALA A 1 308 ? -23.550 9.678 9.601 1.00 95.19 308 ALA A CA 1
ATOM 2492 C C . ALA A 1 308 ? -24.730 9.116 10.386 1.00 95.19 308 ALA A C 1
ATOM 2494 O O . ALA A 1 308 ? -24.549 8.291 11.277 1.00 95.19 308 ALA A O 1
ATOM 2495 N N . ARG A 1 309 ? -25.947 9.517 10.030 1.00 95.88 309 ARG A N 1
ATOM 2496 C CA . ARG A 1 309 ? -27.145 8.829 10.502 1.00 95.88 309 ARG A CA 1
ATOM 2497 C C . ARG A 1 309 ? -27.369 7.608 9.627 1.00 95.88 309 ARG A C 1
ATOM 2499 O O . ARG A 1 309 ? -27.520 7.746 8.412 1.00 95.88 309 ARG A O 1
ATOM 2506 N N . ILE A 1 310 ? -27.397 6.435 10.243 1.00 96.12 310 ILE A N 1
ATOM 2507 C CA . ILE A 1 310 ? -27.516 5.147 9.565 1.00 96.12 310 ILE A CA 1
ATOM 2508 C C . ILE A 1 310 ? -28.800 4.423 9.984 1.00 96.12 310 ILE A C 1
ATOM 2510 O O . ILE A 1 310 ? -29.219 4.486 11.143 1.00 96.12 310 ILE A O 1
ATOM 2514 N N . LEU A 1 311 ? -29.430 3.748 9.026 1.00 95.69 311 LEU A N 1
ATOM 2515 C CA . LEU A 1 311 ? -30.599 2.893 9.227 1.00 95.69 311 LEU A CA 1
ATOM 2516 C C . LEU A 1 311 ? -30.112 1.459 9.394 1.00 95.69 311 LEU A C 1
ATOM 2518 O O . LEU A 1 311 ? -29.650 0.856 8.430 1.00 95.69 311 LEU A O 1
ATOM 2522 N N . VAL A 1 312 ? -30.162 0.946 10.618 1.00 95.81 312 VAL A N 1
ATOM 2523 C CA . VAL A 1 312 ? -29.632 -0.369 10.982 1.00 95.81 312 VAL A CA 1
ATOM 2524 C C . VAL A 1 312 ? -30.663 -1.440 10.660 1.00 95.81 312 VAL A C 1
ATOM 2526 O O . VAL A 1 312 ? -31.828 -1.302 11.031 1.00 95.81 312 VAL A O 1
ATOM 2529 N N . TYR A 1 313 ? -30.233 -2.509 9.997 1.00 93.94 313 TYR A N 1
ATOM 2530 C CA . TYR A 1 313 ? -31.071 -3.663 9.700 1.00 93.94 313 TYR A CA 1
ATOM 2531 C C . TYR A 1 313 ? -31.036 -4.721 10.812 1.00 93.94 313 TYR A C 1
ATOM 2533 O O . TYR A 1 313 ? -30.107 -4.764 11.620 1.00 93.94 313 TYR A O 1
ATOM 2541 N N . ASP A 1 314 ? -32.049 -5.586 10.828 1.00 89.19 314 ASP A N 1
ATOM 2542 C CA . ASP A 1 314 ? -32.058 -6.820 11.616 1.00 89.19 314 ASP A CA 1
ATOM 2543 C C . ASP A 1 314 ? -30.986 -7.830 11.148 1.00 89.19 314 ASP A C 1
ATOM 2545 O O . ASP A 1 314 ? -30.285 -7.622 10.151 1.00 89.19 314 ASP A O 1
ATOM 2549 N N . HIS A 1 315 ? -30.839 -8.939 11.879 1.00 82.38 315 HIS A N 1
ATOM 2550 C CA . HIS A 1 315 ? -29.830 -9.968 11.598 1.00 82.38 315 HIS A CA 1
ATOM 2551 C C . HIS A 1 315 ? -29.930 -10.542 10.172 1.00 82.38 315 HIS A C 1
ATOM 2553 O O . HIS A 1 315 ? -28.912 -10.788 9.517 1.00 82.38 315 HIS A O 1
ATOM 2559 N N . ASN A 1 316 ? -31.157 -10.694 9.665 1.00 83.00 316 ASN A N 1
ATOM 2560 C CA . ASN A 1 316 ? -31.438 -11.219 8.326 1.00 83.00 316 ASN A CA 1
ATOM 2561 C C . ASN A 1 316 ? -31.232 -10.170 7.227 1.00 83.00 316 ASN A C 1
ATOM 2563 O O . ASN A 1 316 ? -31.258 -10.492 6.041 1.00 83.00 316 ASN A O 1
ATOM 2567 N N . ALA A 1 317 ? -30.966 -8.923 7.614 1.00 82.19 317 ALA A N 1
ATOM 2568 C CA . ALA A 1 317 ? -30.890 -7.780 6.732 1.00 82.19 317 ALA A CA 1
ATOM 2569 C C . ALA A 1 317 ? -32.175 -7.568 5.922 1.00 82.19 317 ALA A C 1
ATOM 2571 O O . ALA A 1 317 ? -32.095 -7.111 4.787 1.00 82.19 317 ALA A O 1
ATOM 2572 N N . GLU A 1 318 ? -33.347 -7.882 6.467 1.00 83.94 318 GLU A N 1
ATOM 2573 C CA . GLU A 1 318 ? -34.631 -7.744 5.770 1.00 83.94 318 GLU A CA 1
ATOM 2574 C C . GLU A 1 318 ? -35.334 -6.457 6.187 1.00 83.94 318 GLU A C 1
ATOM 2576 O O . GLU A 1 318 ? -35.657 -5.632 5.328 1.00 83.94 318 GLU A O 1
ATOM 2581 N N . ASN A 1 319 ? -35.463 -6.232 7.497 1.00 90.56 319 ASN A N 1
ATOM 2582 C CA . ASN A 1 319 ? -36.190 -5.096 8.055 1.00 90.56 319 ASN A CA 1
ATOM 2583 C C . ASN A 1 319 ? -35.258 -4.100 8.740 1.00 90.56 319 ASN A C 1
ATOM 2585 O O . ASN A 1 319 ? -34.202 -4.458 9.263 1.00 90.56 319 ASN A O 1
ATOM 2589 N N . ILE A 1 320 ? -35.668 -2.831 8.766 1.00 93.12 320 ILE A N 1
ATOM 2590 C CA . ILE A 1 320 ? -34.976 -1.797 9.537 1.00 93.12 320 ILE A CA 1
ATOM 2591 C C . ILE A 1 320 ? -35.283 -2.035 11.020 1.00 93.12 320 ILE A C 1
ATOM 2593 O O . ILE A 1 320 ? -36.427 -1.901 11.449 1.00 93.12 320 ILE A O 1
ATOM 2597 N N . ALA A 1 321 ? -34.254 -2.367 11.797 1.00 93.69 321 ALA A N 1
ATOM 2598 C CA . ALA A 1 321 ? -34.338 -2.559 13.241 1.00 93.69 321 ALA A CA 1
ATOM 2599 C C . ALA A 1 321 ? -34.313 -1.228 14.010 1.00 93.69 321 ALA A C 1
ATOM 2601 O O . ALA A 1 321 ? -34.905 -1.126 15.084 1.00 93.69 321 ALA A O 1
ATOM 2602 N N . GLY A 1 322 ? -33.652 -0.198 13.469 1.00 93.69 322 GLY A N 1
ATOM 2603 C CA . GLY A 1 322 ? -33.683 1.144 14.046 1.00 93.69 322 GLY A CA 1
ATOM 2604 C C . GLY A 1 322 ? -32.637 2.100 13.483 1.00 93.69 322 GLY A C 1
ATOM 2605 O O . GLY A 1 322 ? -32.191 1.964 12.344 1.00 93.69 322 GLY A O 1
ATOM 2606 N N . VAL A 1 323 ? -32.272 3.108 14.277 1.00 95.50 323 VAL A N 1
ATOM 2607 C CA . VAL A 1 323 ? -31.395 4.211 13.857 1.00 95.50 323 VAL A CA 1
ATOM 2608 C C . VAL A 1 323 ? -30.163 4.285 14.751 1.00 95.50 323 VAL A C 1
ATOM 2610 O O . VAL A 1 323 ? -30.258 4.205 15.981 1.00 95.50 323 VAL A O 1
ATOM 2613 N N . ALA A 1 324 ? -29.003 4.479 14.132 1.00 96.56 324 ALA A N 1
ATOM 2614 C CA . ALA A 1 324 ? -27.763 4.777 14.831 1.00 96.56 324 ALA A CA 1
ATOM 2615 C C . ALA A 1 324 ? -27.078 6.006 14.228 1.00 96.56 324 ALA A C 1
ATOM 2617 O O . ALA A 1 324 ? -27.246 6.344 13.058 1.00 96.56 324 ALA A O 1
ATOM 2618 N N . ASP A 1 325 ? -26.307 6.683 15.060 1.00 96.06 325 ASP A N 1
ATOM 2619 C CA . ASP A 1 325 ? -25.492 7.826 14.710 1.00 96.06 325 ASP A CA 1
ATOM 2620 C C . ASP A 1 325 ? -24.021 7.394 14.754 1.00 96.06 325 ASP A C 1
ATOM 2622 O O . ASP A 1 325 ? -23.443 7.192 15.822 1.00 96.06 325 ASP A O 1
ATOM 2626 N N . LEU A 1 326 ? -23.430 7.227 13.574 1.00 96.19 326 LEU A N 1
ATOM 2627 C CA . LEU A 1 326 ? -22.074 6.739 13.373 1.00 96.19 326 LEU A CA 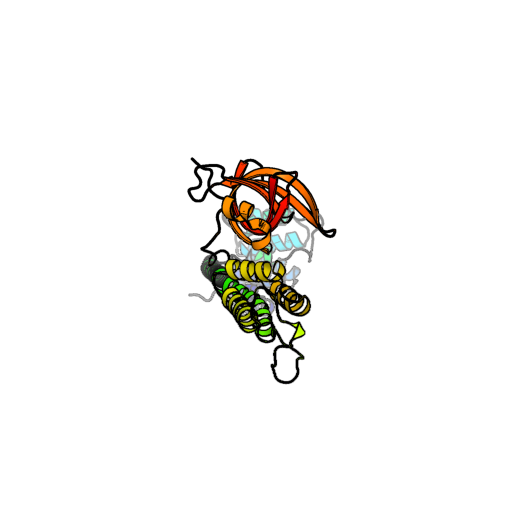1
ATOM 2628 C C . LEU A 1 326 ? -21.081 7.896 13.291 1.00 96.19 326 LEU A C 1
ATOM 2630 O O . LEU A 1 326 ? -21.134 8.705 12.368 1.00 96.19 326 LEU A O 1
ATOM 2634 N N . ILE A 1 327 ? -20.136 7.939 14.217 1.00 94.81 327 ILE A N 1
ATOM 2635 C CA . ILE A 1 327 ? -19.018 8.878 14.250 1.00 94.81 327 ILE A CA 1
ATOM 2636 C C . ILE A 1 327 ? -17.812 8.218 13.582 1.00 94.81 327 ILE A C 1
ATOM 2638 O O . ILE A 1 327 ? -17.427 7.108 13.942 1.00 94.81 327 ILE A O 1
ATOM 2642 N N . TYR A 1 328 ? -17.199 8.892 12.611 1.00 93.25 328 TYR A N 1
ATOM 2643 C CA . TYR A 1 328 ? -16.070 8.351 11.852 1.00 93.25 328 TYR A CA 1
ATOM 2644 C C . TYR A 1 328 ? -15.096 9.445 11.393 1.00 93.25 328 TYR A C 1
ATOM 2646 O O . TYR A 1 328 ? -15.367 10.646 11.483 1.00 93.25 328 TYR A O 1
ATOM 2654 N N . ASN A 1 329 ? -13.910 9.031 10.939 1.00 87.50 329 ASN A N 1
ATOM 2655 C CA . ASN A 1 329 ? -12.848 9.950 10.530 1.00 87.50 329 ASN A CA 1
ATOM 2656 C C . ASN A 1 329 ? -13.193 10.688 9.220 1.00 87.50 329 ASN A C 1
ATOM 2658 O O . ASN A 1 329 ? -13.787 10.106 8.316 1.00 87.50 329 ASN A O 1
ATOM 2662 N N . VAL A 1 330 ? -12.770 11.950 9.096 1.00 79.31 330 VAL A N 1
ATOM 2663 C CA . VAL A 1 330 ? -13.061 12.829 7.945 1.00 79.31 330 VAL A CA 1
ATOM 2664 C C . VAL A 1 330 ? -12.484 12.292 6.633 1.00 79.31 330 VAL A C 1
ATOM 2666 O O . VAL A 1 330 ? -13.012 12.581 5.564 1.00 79.31 330 VAL A O 1
ATOM 2669 N N . THR A 1 331 ? -11.423 11.488 6.705 1.00 80.88 331 THR A N 1
ATOM 2670 C CA . THR A 1 331 ? -10.761 10.885 5.537 1.00 80.88 331 THR A CA 1
ATOM 2671 C C . THR A 1 331 ? -11.588 9.801 4.845 1.00 80.88 331 THR A C 1
ATOM 2673 O O . THR A 1 331 ? -11.331 9.487 3.685 1.00 80.88 331 THR A O 1
ATOM 2676 N N . LEU A 1 332 ? -12.580 9.224 5.526 1.00 82.69 332 LEU A N 1
ATOM 2677 C CA . LEU A 1 332 ? -13.516 8.272 4.934 1.00 82.69 332 LEU A CA 1
ATOM 2678 C C . LEU A 1 332 ? -14.638 9.047 4.237 1.00 82.69 332 LEU A C 1
ATOM 2680 O O . LEU A 1 332 ? -15.356 9.819 4.870 1.00 82.69 332 LEU A O 1
ATOM 2684 N N . ASN A 1 333 ? -14.808 8.825 2.935 1.00 83.88 333 ASN A N 1
ATOM 2685 C CA . ASN A 1 333 ? -15.871 9.462 2.163 1.00 83.88 333 ASN A CA 1
ATOM 2686 C C . ASN A 1 333 ? -17.088 8.534 2.074 1.00 83.88 333 ASN A C 1
ATOM 2688 O O . ASN A 1 333 ? -17.103 7.644 1.230 1.00 83.88 333 ASN A O 1
ATOM 2692 N N . LEU A 1 334 ? -18.072 8.712 2.962 1.00 88.56 334 LEU A N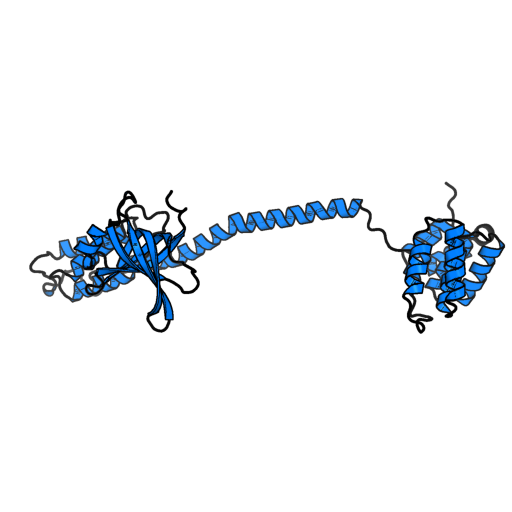 1
ATOM 2693 C CA . LEU A 1 334 ? -19.388 8.074 2.840 1.00 88.56 334 LEU A CA 1
ATOM 2694 C C . LEU A 1 334 ? -20.325 8.982 2.042 1.00 88.56 334 LEU A C 1
ATOM 2696 O O . LEU A 1 334 ? -20.211 10.203 2.102 1.00 88.56 334 LEU A O 1
ATOM 2700 N N . GLU A 1 335 ? -21.295 8.383 1.360 1.00 89.31 335 GLU A N 1
ATOM 2701 C CA . GLU A 1 335 ? -22.351 9.085 0.637 1.00 89.31 335 GLU A CA 1
ATOM 2702 C C . GLU A 1 335 ? -23.723 8.564 1.091 1.00 89.31 335 GLU A C 1
ATOM 2704 O O . GLU A 1 335 ? -23.844 7.394 1.479 1.00 89.31 335 GLU A O 1
ATOM 2709 N N . PRO A 1 336 ? -24.774 9.402 1.052 1.00 90.62 336 PRO A N 1
ATOM 2710 C CA . PRO A 1 336 ? -26.142 8.941 1.251 1.00 90.62 336 PRO A CA 1
ATOM 2711 C C . PRO A 1 336 ? -26.495 7.791 0.301 1.00 90.62 336 PRO A C 1
ATOM 2713 O O . PRO A 1 336 ? -26.104 7.797 -0.865 1.00 90.62 336 PRO A O 1
ATOM 2716 N N . LYS A 1 337 ? -27.297 6.836 0.784 1.00 88.81 337 LYS A N 1
ATOM 2717 C CA . LYS A 1 337 ? -27.703 5.591 0.100 1.00 88.81 337 LYS A CA 1
ATOM 2718 C C . LYS A 1 337 ? -26.605 4.535 -0.057 1.00 88.81 337 LYS A C 1
ATOM 2720 O O . LYS A 1 337 ? -26.840 3.521 -0.717 1.00 88.81 337 LYS A O 1
ATOM 2725 N N . ASN A 1 338 ? -25.429 4.733 0.536 1.00 92.62 338 ASN A N 1
ATOM 2726 C CA . ASN A 1 338 ? -24.446 3.660 0.618 1.00 92.62 338 ASN A CA 1
ATOM 2727 C C . ASN A 1 338 ? -24.937 2.570 1.574 1.00 92.62 338 ASN A C 1
ATOM 2729 O O . ASN A 1 338 ? -25.250 2.861 2.729 1.00 92.62 338 ASN A O 1
ATOM 2733 N N . TYR A 1 339 ? -24.941 1.326 1.091 1.00 94.31 339 TYR A N 1
ATOM 2734 C CA . TYR A 1 339 ? -25.173 0.142 1.911 1.00 94.31 339 TYR A CA 1
ATOM 2735 C C . TYR A 1 339 ? -23.841 -0.330 2.491 1.00 94.31 339 TYR A C 1
ATOM 2737 O O . TYR A 1 339 ? -22.882 -0.594 1.754 1.00 94.31 339 TYR A O 1
ATOM 2745 N N . ILE A 1 340 ? -23.755 -0.387 3.815 1.00 94.62 340 ILE A N 1
ATOM 2746 C CA . ILE A 1 340 ? -22.506 -0.617 4.536 1.00 94.62 340 ILE A CA 1
ATOM 2747 C C . ILE A 1 340 ? -22.671 -1.669 5.627 1.00 94.62 340 ILE A C 1
ATOM 2749 O O . ILE A 1 340 ? -23.753 -1.879 6.169 1.00 94.62 340 ILE A O 1
ATOM 2753 N N . GLU A 1 341 ? -21.564 -2.308 5.982 1.00 94.44 341 GLU A N 1
ATOM 2754 C CA . GLU A 1 341 ? -21.413 -3.015 7.246 1.00 94.44 341 GLU A CA 1
ATOM 2755 C C . GLU A 1 341 ? -20.489 -2.202 8.149 1.00 94.44 341 GLU A C 1
ATOM 2757 O O . GLU A 1 341 ? -19.368 -1.849 7.772 1.00 94.44 341 GLU A O 1
ATOM 2762 N N . VAL A 1 342 ? -20.983 -1.889 9.336 1.00 94.31 342 VAL A N 1
ATOM 2763 C CA . VAL A 1 342 ? -20.303 -1.081 10.336 1.00 94.31 342 VAL A CA 1
ATOM 2764 C C . VAL A 1 342 ? -19.873 -1.992 11.462 1.00 94.31 342 VAL A C 1
ATOM 2766 O O . VAL A 1 342 ? -20.709 -2.624 12.100 1.00 94.31 342 VAL A O 1
ATOM 2769 N N . TYR A 1 343 ? -18.574 -2.009 11.729 1.00 94.88 343 TYR A N 1
ATOM 2770 C CA . TYR A 1 343 ? -18.023 -2.513 12.973 1.00 94.88 343 TYR A CA 1
ATOM 2771 C C . TYR A 1 343 ? -17.626 -1.324 13.843 1.00 94.88 343 TYR A C 1
ATOM 2773 O O . TYR A 1 343 ? -16.770 -0.522 13.454 1.00 94.88 343 TYR A O 1
ATOM 2781 N N . GLY A 1 344 ? -18.290 -1.169 14.984 1.00 94.06 344 GLY A N 1
ATOM 2782 C CA . GLY A 1 344 ? -18.177 0.035 15.799 1.00 94.06 344 GLY A CA 1
ATOM 2783 C C . GLY A 1 344 ? -18.312 -0.219 17.291 1.00 94.06 344 GLY A C 1
ATOM 2784 O O . GLY A 1 344 ? -18.878 -1.226 17.714 1.00 94.06 344 GLY A O 1
ATOM 2785 N N . LYS A 1 345 ? -17.780 0.718 18.076 1.00 95.00 345 LYS A N 1
ATOM 2786 C CA . LYS A 1 345 ? -17.881 0.757 19.535 1.00 95.00 345 LYS A CA 1
ATOM 2787 C C . LYS A 1 345 ? -19.137 1.523 19.943 1.00 95.00 345 LYS A C 1
ATOM 2789 O O . LYS A 1 345 ? -19.393 2.604 19.417 1.00 95.00 345 LYS A O 1
ATOM 2794 N N . VAL A 1 346 ? -19.914 0.986 20.873 1.00 95.69 346 VAL A N 1
ATOM 2795 C CA . VAL A 1 346 ? -21.114 1.633 21.415 1.00 95.69 346 VAL A CA 1
ATOM 2796 C C . VAL A 1 346 ? -20.695 2.703 22.415 1.00 95.69 346 VAL A C 1
ATOM 2798 O O . VAL A 1 346 ? -20.005 2.395 23.382 1.00 95.69 346 VAL A O 1
ATOM 2801 N N . LEU A 1 347 ? -21.121 3.948 22.205 1.00 93.75 347 LEU A N 1
ATOM 2802 C CA . LEU A 1 347 ? -20.828 5.066 23.112 1.00 93.75 347 LEU A CA 1
ATOM 2803 C C . LEU A 1 347 ? -21.996 5.374 24.058 1.00 93.75 347 LEU A C 1
ATOM 2805 O O . LEU A 1 347 ? -21.796 5.854 25.171 1.00 93.75 347 LEU A O 1
ATOM 2809 N N . GLY A 1 348 ? -23.225 5.093 23.623 1.00 92.75 348 GLY A N 1
ATOM 2810 C CA . GLY A 1 348 ? -24.430 5.346 24.407 1.00 92.75 348 GLY A CA 1
ATOM 2811 C C . GLY A 1 348 ? -25.687 5.445 23.550 1.00 92.75 348 GLY A C 1
ATOM 2812 O O . GLY A 1 348 ? -25.674 5.117 22.363 1.00 92.75 348 GLY A O 1
ATOM 2813 N N . TYR A 1 349 ? -26.773 5.913 24.162 1.00 93.50 349 TYR A N 1
ATOM 2814 C CA . TYR A 1 349 ? -28.065 6.116 23.511 1.00 93.50 349 TYR A CA 1
ATOM 2815 C C . TYR A 1 349 ? -28.544 7.558 23.703 1.00 93.50 349 TYR A C 1
ATOM 2817 O O . TYR A 1 349 ? -28.599 8.064 24.824 1.00 93.50 349 TYR A O 1
ATOM 2825 N N . ASP A 1 350 ? -28.889 8.229 22.607 1.00 91.62 350 ASP A N 1
ATOM 2826 C CA . ASP A 1 350 ? -29.476 9.565 22.627 1.00 91.62 350 ASP A CA 1
ATOM 2827 C C . ASP A 1 350 ? -31.004 9.451 22.700 1.00 91.62 350 ASP A C 1
ATOM 2829 O O . ASP A 1 350 ? -31.677 9.180 21.704 1.00 91.62 350 ASP A O 1
ATOM 2833 N N . ASN A 1 351 ? -31.565 9.708 23.884 1.00 87.44 351 ASN A N 1
ATOM 2834 C CA . ASN A 1 351 ? -33.011 9.664 24.116 1.00 87.44 351 ASN A CA 1
ATOM 2835 C C . ASN A 1 351 ? -33.804 10.679 23.275 1.00 87.44 351 ASN A C 1
ATOM 2837 O O . ASN A 1 351 ? -34.957 10.414 22.934 1.00 87.44 351 ASN A O 1
ATOM 2841 N N . LYS A 1 352 ? -33.219 11.836 22.930 1.00 88.06 352 LYS A N 1
ATOM 2842 C CA . LYS A 1 352 ? -33.908 12.865 22.132 1.00 88.06 352 LYS A CA 1
ATOM 2843 C C . LYS A 1 352 ? -34.001 12.439 20.677 1.00 88.06 352 LYS A C 1
ATOM 2845 O O . LYS A 1 352 ? -35.028 12.634 20.034 1.00 88.06 352 LYS A O 1
ATOM 2850 N N . GLN A 1 353 ? -32.916 11.867 20.165 1.00 85.25 353 GLN A N 1
ATOM 2851 C CA . GLN A 1 353 ? -32.815 11.444 18.772 1.00 85.25 353 GLN A CA 1
ATOM 2852 C C . GLN A 1 353 ? -33.250 9.994 18.537 1.00 85.25 353 GLN A C 1
ATOM 2854 O O . GLN A 1 353 ? -33.376 9.595 17.379 1.00 85.25 353 GLN A O 1
ATOM 2859 N N . LYS A 1 354 ? -33.507 9.242 19.617 1.00 89.69 354 LYS A N 1
ATOM 2860 C CA . LYS A 1 354 ? -33.797 7.802 19.622 1.00 89.69 354 LYS A CA 1
ATOM 2861 C C . LYS A 1 354 ? -32.776 7.017 18.796 1.00 89.69 354 LYS A C 1
ATOM 2863 O O . LYS A 1 354 ? -33.138 6.201 17.951 1.00 89.69 354 LYS A O 1
ATOM 2868 N N . SER A 1 355 ? -31.495 7.325 19.000 1.00 92.75 355 SER A N 1
ATOM 2869 C CA . SER A 1 355 ? -30.389 6.760 18.228 1.00 92.75 355 SER A CA 1
ATOM 2870 C C . SER A 1 355 ? -29.286 6.221 19.133 1.00 92.75 355 SER A C 1
ATOM 2872 O O . SER A 1 355 ? -28.919 6.835 20.134 1.00 92.75 355 SER A O 1
ATOM 2874 N N . ILE A 1 356 ? -28.720 5.071 18.760 1.00 95.44 356 ILE A N 1
ATOM 2875 C CA . ILE A 1 356 ? -27.474 4.583 19.367 1.00 95.44 356 ILE A CA 1
ATOM 2876 C C . ILE A 1 356 ? -26.309 5.370 18.782 1.00 95.44 356 ILE A C 1
ATOM 2878 O O . ILE A 1 356 ? -26.205 5.501 17.565 1.00 95.44 356 ILE A O 1
ATOM 2882 N N . GLN A 1 357 ? -25.418 5.862 19.633 1.00 95.38 357 GLN A N 1
ATOM 2883 C CA . GLN A 1 357 ? -24.179 6.496 19.206 1.00 95.38 357 GLN A CA 1
ATOM 2884 C C . GLN A 1 357 ? -23.085 5.439 19.054 1.00 95.38 357 GLN A C 1
ATOM 2886 O O . GLN A 1 357 ? -22.818 4.673 19.984 1.00 95.38 357 GLN A O 1
ATOM 2891 N N . LEU A 1 358 ? -22.457 5.407 17.880 1.00 95.88 358 LEU A N 1
ATOM 2892 C CA . LEU A 1 358 ? -21.396 4.467 17.534 1.00 95.88 358 LEU A CA 1
ATOM 2893 C C . LEU A 1 358 ? -20.133 5.210 17.120 1.00 95.88 358 LEU A C 1
ATOM 2895 O O . LEU A 1 358 ? -20.198 6.152 16.335 1.00 95.88 358 LEU A O 1
ATOM 2899 N N . GLU A 1 359 ? -18.977 4.727 17.555 1.00 94.62 359 GLU A N 1
ATOM 2900 C CA . GLU A 1 359 ? -17.685 5.105 16.990 1.00 94.62 359 GLU A CA 1
ATOM 2901 C C . GLU A 1 359 ? -17.212 4.033 16.004 1.00 94.62 359 GLU A C 1
ATOM 2903 O O . GLU A 1 359 ? -17.064 2.863 16.363 1.00 94.62 359 GLU A O 1
ATOM 2908 N N . ALA A 1 360 ? -16.971 4.418 14.752 1.00 93.25 360 ALA A N 1
ATOM 2909 C CA . ALA A 1 360 ? -16.551 3.499 13.704 1.00 93.25 360 ALA A CA 1
ATOM 2910 C C . ALA A 1 360 ? -15.117 2.997 13.923 1.00 93.25 360 ALA A C 1
ATOM 2912 O O . ALA A 1 360 ? -14.179 3.792 13.972 1.00 93.25 360 ALA A O 1
ATOM 2913 N N . GLN A 1 361 ? -14.950 1.674 13.949 1.00 91.31 361 GLN A N 1
ATOM 2914 C CA . GLN A 1 361 ? -13.644 1.010 13.914 1.00 91.31 361 GLN A CA 1
ATOM 2915 C C . GLN A 1 361 ? -13.319 0.548 12.489 1.00 91.31 361 GLN A C 1
ATOM 2917 O O . GLN A 1 361 ? -12.231 0.798 11.973 1.00 91.31 361 GLN A O 1
ATOM 2922 N N . VAL A 1 362 ? -14.289 -0.082 11.816 1.00 90.75 362 VAL A N 1
ATOM 2923 C CA . VAL A 1 362 ? -14.189 -0.501 10.412 1.00 90.75 362 VAL A CA 1
ATOM 2924 C C . VAL A 1 362 ? -15.519 -0.244 9.710 1.00 90.75 362 VAL A C 1
ATOM 2926 O O . VAL A 1 362 ? -16.587 -0.532 10.249 1.00 90.75 362 VAL A O 1
ATOM 2929 N N . ILE A 1 363 ? -15.451 0.273 8.485 1.00 92.31 363 ILE A N 1
ATOM 2930 C CA . ILE A 1 363 ? -16.610 0.455 7.608 1.00 92.31 363 ILE A CA 1
ATOM 2931 C C . ILE A 1 363 ? -16.333 -0.292 6.310 1.00 92.31 363 ILE A C 1
ATOM 2933 O O . ILE A 1 363 ? -15.326 -0.040 5.647 1.00 92.31 363 ILE A O 1
ATOM 2937 N N . LYS A 1 364 ? -17.226 -1.212 5.946 1.00 92.12 364 LYS A N 1
ATOM 2938 C CA . LYS A 1 364 ? -17.130 -2.002 4.719 1.00 92.12 364 LYS A CA 1
ATOM 2939 C C . LYS A 1 364 ? -18.286 -1.663 3.790 1.00 92.12 364 LYS A C 1
ATOM 2941 O O . LYS A 1 364 ? -19.445 -1.786 4.172 1.00 92.12 364 LYS A O 1
ATOM 2946 N N . TYR A 1 365 ? -17.967 -1.289 2.555 1.00 92.19 365 TYR A N 1
ATOM 2947 C CA . TYR A 1 365 ? -18.966 -1.121 1.504 1.00 92.19 365 TYR A CA 1
ATOM 2948 C C . TYR A 1 365 ? -19.520 -2.475 1.080 1.00 92.19 365 TYR A C 1
ATOM 2950 O O . TYR A 1 365 ? -18.761 -3.398 0.768 1.00 92.19 365 TYR A O 1
ATOM 2958 N N . LEU A 1 366 ? -20.843 -2.584 1.069 1.00 89.94 366 LEU A N 1
ATOM 2959 C CA . LEU A 1 366 ? -21.546 -3.754 0.576 1.00 89.94 366 LEU A CA 1
ATOM 2960 C C . LEU A 1 366 ? -22.083 -3.471 -0.834 1.00 89.94 366 LEU A C 1
ATOM 2962 O O . LEU A 1 366 ? -22.412 -2.326 -1.157 1.00 89.94 366 LEU A O 1
ATOM 2966 N N . PRO A 1 367 ? -22.176 -4.494 -1.703 1.00 86.19 367 PRO A N 1
ATOM 2967 C CA . PRO A 1 367 ? -22.864 -4.338 -2.977 1.00 86.19 367 PRO A CA 1
ATOM 2968 C C . PRO A 1 367 ? -24.316 -3.930 -2.715 1.00 86.19 367 PRO A C 1
ATOM 2970 O O . PRO A 1 367 ? -24.933 -4.431 -1.773 1.00 86.19 367 PRO A O 1
ATOM 2973 N N . LYS A 1 368 ? -24.855 -3.020 -3.537 1.00 72.88 368 LYS A N 1
ATOM 2974 C CA . LYS A 1 368 ? -26.247 -2.565 -3.407 1.00 72.88 368 LYS A CA 1
ATOM 2975 C C . LYS A 1 368 ? -27.183 -3.772 -3.316 1.00 72.88 368 LYS A C 1
ATOM 2977 O O . LYS A 1 368 ? -27.062 -4.709 -4.107 1.00 72.88 368 LYS A O 1
ATOM 2982 N N . LYS A 1 369 ? -28.099 -3.724 -2.347 1.00 63.31 369 LYS A N 1
ATOM 2983 C CA . LYS A 1 369 ? -29.197 -4.685 -2.209 1.00 63.31 369 LYS A CA 1
ATOM 2984 C C . LYS A 1 369 ? -29.954 -4.733 -3.546 1.00 63.31 369 LYS A C 1
ATOM 2986 O O . LYS A 1 369 ? -30.257 -3.671 -4.092 1.00 63.31 369 LYS A O 1
ATOM 2991 N N . LYS A 1 370 ? -30.128 -5.933 -4.107 1.00 51.41 370 LYS A N 1
ATOM 2992 C CA . LYS A 1 370 ? -30.893 -6.140 -5.346 1.00 51.41 370 LYS A CA 1
ATOM 2993 C C . LYS A 1 370 ? -32.370 -5.861 -5.128 1.00 51.41 370 LYS A C 1
ATOM 2995 O O . LYS A 1 370 ? -32.846 -6.186 -4.017 1.00 51.41 370 LYS A O 1
#

Foldseek 3Di:
DPPQLLVVLVVCVVVVNLVVSLVSLVVCVVSCLQALSSLLSNLSSCVSVVVLVSSLVSLVSSCVNPVLPLSSLLSQLVSCVQALNLVSNLVSLVSNCVVPVPPPLSVQSNVVSVPDDSPDHHPNDDSCCRRPNDDPPPVVVVVVVVVVVVVVVVVVVCCCVPVVVVVVVVVVVVVLVVLLVVLVVQDLQPPDPPPDDPPLQDFPVDDPVRLRVLQVVLSVCLVALNLLSSLLSLLVCCPGRTDPSSNVSSVVSLVSRDDDPPVSNDDFDWPVVCLVVVSSQAFHKHKWKWFFADKDWDADPNAIWIWTWIQTAGPVNPDRPGIAIETEHPPDDDDGGFTKIFIWGFRGADPVVRHTYTYGPDIGTDDHDD

Radius of gyration: 43.99 Å; chains: 1; bounding box: 90×44×112 Å

InterPro domains:
  IPR011990 Tetratricopeptide-like helical domain superfamily [G3DSA:1.25.40.10] (3-119)
  IPR011990 Tetratricopeptide-like helical domain superfamily [SSF48452] (9-120)
  IPR019734 Tetratricopeptide repeat [PS50005] (70-103)

Sequence (370 aa):
MKDNIASNAYSLIRRKKYKKAKDLLLSNRTALNRDPNALAMLAFANIFLKDFYAAEEVSRKALREDSFCVNAMLAKGYISLHNGHRENALREYFRILELDPQNKIAKDNIERVRFLTNNAKGNEINPKAYILGKREISILKLLIIIPIIFVISFLSYLAIDRVYPAVKYILLDKEQKELREKLENVYLFEGLEDGKIPESAKSPTYSPKEVADMFDKAKKNMRSASVNEAVMIINGALKSDINEYLKERFRVLKEFVIAPDYNIFRESPDYLTVVGNYELYNGGYVKWKADVNSISKTNIDGVPKNKARILVYDHNAENIAGVADLIYNVTLNLEPKNYIEVYGKVLGYDNKQKSIQLEAQVIKYLPKKK